Protein 6UXC (pdb70)

InterPro domains:
  IPR055922 Protein of unknown function DUF7499 [NF041726] (1-211)
  IPR055922 Protein of unknown function DUF7499 [PF24330] (32-213)

Structure (mmCIF, N/CA/C/O backbone):
data_6UXC
#
_entry.id   6UXC
#
_cell.length_a   80.187
_cell.length_b   80.187
_cell.length_c   114.841
_cell.angle_alpha   90.000
_cell.angle_beta   90.000
_cell.angle_gamma   120.000
#
_symmetry.space_group_name_H-M   'P 31 2 1'
#
loop_
_entity.id
_entity.type
_entity.pdbx_description
1 polymer CT253
2 non-polymer 'SODIUM ION'
3 water water
#
loop_
_atom_site.group_PDB
_atom_site.id
_atom_site.type_symbol
_atom_site.label_atom_id
_atom_site.label_alt_id
_atom_site.label_comp_id
_atom_site.label_asym_id
_atom_site.label_entity_id
_atom_site.label_seq_id
_atom_site.pdbx_PDB_ins_code
_atom_site.Cartn_x
_atom_site.Cartn_y
_atom_site.Cartn_z
_atom_site.occupancy
_atom_site.B_iso_or_equiv
_atom_site.auth_seq_id
_atom_site.auth_comp_id
_atom_site.auth_asym_id
_atom_site.auth_atom_id
_atom_site.pdbx_PDB_model_num
ATOM 1 N N . LYS A 1 18 ? -20.360 3.788 5.322 1.00 49.43 43 LYS A N 1
ATOM 2 C CA . LYS A 1 18 ? -19.780 4.808 4.459 1.00 46.60 43 LYS A CA 1
ATOM 3 C C . LYS A 1 18 ? -19.628 6.142 5.194 1.00 43.01 43 LYS A C 1
ATOM 4 O O . LYS A 1 18 ? -20.547 6.598 5.893 1.00 40.06 43 LYS A O 1
ATOM 8 N N . GLY A 1 19 ? -18.476 6.784 5.016 1.00 37.45 44 GLY A N 1
ATOM 9 C CA . GLY A 1 19 ? -18.324 8.135 5.513 1.00 29.70 44 GLY A CA 1
ATOM 10 C C . GLY A 1 19 ? -19.163 9.094 4.686 1.00 26.88 44 GLY A C 1
ATOM 11 O O . GLY A 1 19 ? -19.168 9.041 3.452 1.00 30.24 44 GLY A O 1
ATOM 12 N N . VAL A 1 20 ? -19.868 9.998 5.378 1.00 27.53 45 VAL A N 1
ATOM 13 C CA . VAL A 1 20 ? -20.744 10.974 4.733 1.00 24.12 45 VAL A CA 1
ATOM 14 C C . VAL A 1 20 ? -19.949 12.263 4.499 1.00 22.93 45 VAL A C 1
ATOM 15 O O . VAL A 1 20 ? -19.406 12.839 5.451 1.00 25.71 45 VAL A O 1
ATOM 19 N N . VAL A 1 21 ? -19.837 12.684 3.228 1.00 24.14 46 VAL A N 1
ATOM 20 C CA A VAL A 1 21 ? -18.926 13.768 2.884 0.50 19.49 46 VAL A CA 1
ATOM 21 C CA B VAL A 1 21 ? -18.902 13.718 2.794 0.50 22.18 46 VAL A CA 1
ATOM 22 C C . VAL A 1 21 ? -19.658 14.845 2.117 1.00 22.69 46 VAL A C 1
ATOM 23 O O . VAL A 1 21 ? -20.615 14.596 1.377 1.00 24.78 46 VAL A O 1
ATOM 30 N N . ALA A 1 22 ? -19.201 16.079 2.333 1.00 21.54 47 ALA A N 1
ATOM 31 C CA . ALA A 1 22 ? -19.612 17.244 1.563 1.00 22.30 47 ALA A CA 1
ATOM 32 C C . ALA A 1 22 ? -18.385 17.711 0.792 1.00 22.97 47 ALA A C 1
ATOM 33 O O . ALA A 1 22 ? -17.303 17.801 1.384 1.00 25.20 47 ALA A O 1
ATOM 35 N N . MET A 1 23 ? -18.531 17.986 -0.503 1.00 23.76 48 MET A N 1
ATOM 36 C CA . MET A 1 23 ? -17.428 18.559 -1.277 1.00 22.19 48 MET A CA 1
ATOM 37 C C . MET A 1 23 ? -17.682 20.045 -1.488 1.00 20.78 48 MET A C 1
ATOM 38 O O . MET A 1 23 ? -18.733 20.434 -2.020 1.00 24.11 48 MET A O 1
ATOM 43 N N . LEU A 1 24 ? -16.720 20.867 -1.083 1.00 22.32 49 LEU A N 1
ATOM 44 C CA . LEU A 1 24 ? -16.790 22.279 -1.422 1.00 21.81 49 LEU A CA 1
ATOM 45 C C . LEU A 1 24 ? -16.435 22.490 -2.888 1.00 24.91 49 LEU A C 1
ATOM 46 O O . LEU A 1 24 ? -15.622 21.760 -3.455 1.00 24.45 49 LEU A O 1
ATOM 51 N N . PRO A 1 25 ? -16.987 23.518 -3.513 1.00 24.85 50 PRO A N 1
ATOM 52 C CA . PRO A 1 25 ? -16.464 23.922 -4.819 1.00 23.68 50 PRO A CA 1
ATOM 53 C C . PRO A 1 25 ? -14.955 24.078 -4.749 1.00 25.99 50 PRO A C 1
ATOM 54 O O . PRO A 1 25 ? -14.403 24.628 -3.793 1.00 26.98 50 PRO A O 1
ATOM 58 N N . VAL A 1 26 ? -14.288 23.622 -5.807 1.00 23.43 51 VAL A N 1
ATOM 59 C CA . VAL A 1 26 ? -12.844 23.736 -5.849 1.00 24.94 51 VAL A CA 1
ATOM 60 C C . VAL A 1 26 ? -12.426 25.208 -5.856 1.00 27.33 51 VAL A C 1
ATOM 61 O O . VAL A 1 26 ? -12.966 26.056 -6.585 1.00 28.59 51 VAL A O 1
ATOM 65 N N . PHE A 1 27 ? -11.434 25.506 -5.034 1.00 25.33 52 PHE A N 1
ATOM 66 C CA . PHE A 1 27 ? -10.912 26.848 -4.833 1.00 25.15 52 PHE A CA 1
ATOM 67 C C . PHE A 1 27 ? -9.725 27.068 -5.767 1.00 28.32 52 PHE A C 1
ATOM 68 O O . PHE A 1 27 ? -8.866 26.190 -5.893 1.00 27.36 52 PHE A O 1
ATOM 76 N N . TYR A 1 28 ? -9.682 28.222 -6.430 1.00 25.33 53 TYR A N 1
ATOM 77 C CA . TYR A 1 28 ? -8.587 28.511 -7.361 1.00 26.83 53 TYR A CA 1
ATOM 78 C C . TYR A 1 28 ? -8.369 30.019 -7.416 1.00 27.73 53 TYR A C 1
ATOM 79 O O . TYR A 1 28 ? -9.214 30.750 -7.947 1.00 33.48 53 TYR A O 1
ATOM 88 N N . ARG A 1 29 ? -7.253 30.484 -6.858 1.00 28.59 54 ARG A N 1
ATOM 89 C CA . ARG A 1 29 ? -6.893 31.894 -6.875 1.00 30.09 54 ARG A CA 1
ATOM 90 C C . ARG A 1 29 ? -6.003 32.172 -8.078 1.00 42.93 54 ARG A C 1
ATOM 91 O O . ARG A 1 29 ? -4.947 31.550 -8.234 1.00 39.73 54 ARG A O 1
ATOM 99 N N . THR A 1 30 ? -6.428 33.102 -8.917 1.00 46.43 55 THR A N 1
ATOM 100 C CA . THR A 1 30 ? -5.640 33.501 -10.079 1.00 71.17 55 THR A CA 1
ATOM 101 C C . THR A 1 30 ? -5.273 34.969 -9.966 1.00 84.02 55 THR A C 1
ATOM 102 O O . THR A 1 30 ? -6.082 35.770 -9.505 1.00 81.64 55 THR A O 1
ATOM 106 N N . GLU A 1 35 ? -7.412 33.997 -20.106 1.00 54.85 60 GLU A N 1
ATOM 107 C CA . GLU A 1 35 ? -7.596 32.545 -20.114 1.00 63.50 60 GLU A CA 1
ATOM 108 C C . GLU A 1 35 ? -7.809 32.045 -21.537 1.00 81.18 60 GLU A C 1
ATOM 109 O O . GLU A 1 35 ? -8.753 32.443 -22.223 1.00 80.16 60 GLU A O 1
ATOM 111 N N . LEU A 1 36 ? -6.909 31.170 -21.971 1.00 64.90 61 LEU A N 1
ATOM 112 C CA . LEU A 1 36 ? -6.964 30.560 -23.292 1.00 56.60 61 LEU A CA 1
ATOM 113 C C . LEU A 1 36 ? -7.694 29.224 -23.282 1.00 64.82 61 LEU A C 1
ATOM 114 O O . LEU A 1 36 ? -7.618 28.472 -24.266 1.00 48.53 61 LEU A O 1
ATOM 119 N N . LEU A 1 37 ? -8.385 28.908 -22.194 1.00 65.82 62 LEU A N 1
ATOM 120 C CA . LEU A 1 37 ? -9.143 27.671 -22.193 1.00 49.86 62 LEU A CA 1
ATOM 121 C C . LEU A 1 37 ? -10.614 27.947 -22.414 1.00 51.31 62 LEU A C 1
ATOM 122 O O . LEU A 1 37 ? -11.170 28.880 -21.833 1.00 65.58 62 LEU A O 1
ATOM 127 N N . PRO A 1 38 ? -11.280 27.128 -23.243 1.00 47.63 63 PRO A N 1
ATOM 128 C CA . PRO A 1 38 ? -12.717 27.296 -23.449 1.00 47.33 63 PRO A CA 1
ATOM 129 C C . PRO A 1 38 ? -13.582 26.751 -22.325 1.00 49.04 63 PRO A C 1
ATOM 130 O O . PRO A 1 38 ? -14.799 26.649 -22.497 1.00 55.37 63 PRO A O 1
ATOM 134 N N . TRP A 1 39 ? -13.000 26.395 -21.181 1.00 40.42 64 TRP A N 1
ATOM 135 C CA . TRP A 1 39 ? -13.792 26.012 -20.031 1.00 36.68 64 TRP A CA 1
ATOM 136 C C . TRP A 1 39 ? -13.091 26.517 -18.784 1.00 31.39 64 TRP A C 1
ATOM 137 O O . TRP A 1 39 ? -11.927 26.912 -18.813 1.00 32.78 64 TRP A O 1
ATOM 148 N N . ASN A 1 40 ? -13.815 26.476 -17.675 1.00 33.22 65 ASN A N 1
ATOM 149 C CA . ASN A 1 40 ? -13.320 26.932 -16.387 1.00 35.92 65 ASN A CA 1
ATOM 150 C C . ASN A 1 40 ? -12.674 25.768 -15.637 1.00 27.60 65 ASN A C 1
ATOM 151 O O . ASN A 1 40 ? -13.330 24.763 -15.366 1.00 30.88 65 ASN A O 1
ATOM 156 N N . LEU A 1 41 ? -11.385 25.905 -15.317 1.00 32.87 66 LEU A N 1
ATOM 157 C CA . LEU A 1 41 ? -10.669 24.808 -14.666 1.00 29.87 66 LEU A CA 1
ATOM 158 C C . LEU A 1 41 ? -11.309 24.437 -13.333 1.00 29.36 66 LEU A C 1
ATOM 159 O O . LEU A 1 41 ? -11.492 23.247 -13.031 1.00 28.78 66 LEU A O 1
ATOM 164 N N . GLN A 1 42 ? -11.659 25.435 -12.514 1.00 29.49 67 GLN A N 1
ATOM 165 C CA . GLN A 1 42 ? -12.352 25.153 -11.254 1.00 29.15 67 GLN A CA 1
ATOM 166 C C . GLN A 1 42 ? -13.611 24.332 -11.477 1.00 29.41 67 GLN A C 1
ATOM 167 O O . GLN A 1 42 ? -13.906 23.401 -10.708 1.00 31.88 67 GLN A O 1
ATOM 170 N N . ALA A 1 43 ? -14.360 24.643 -12.534 1.00 27.82 68 ALA A N 1
ATOM 171 C CA . ALA A 1 43 ? -15.594 23.912 -12.761 1.00 28.42 68 ALA A CA 1
ATOM 172 C C . ALA A 1 43 ? -15.316 22.471 -13.163 1.00 26.13 68 ALA A C 1
ATOM 173 O O . ALA A 1 43 ? -16.003 21.548 -12.707 1.00 27.73 68 ALA A O 1
ATOM 175 N N . GLU A 1 44 ? -14.314 22.252 -14.027 1.00 26.34 69 GLU A N 1
ATOM 176 C CA . GLU A 1 44 ? -13.920 20.894 -14.369 1.00 24.10 69 GLU A CA 1
ATOM 177 C C . GLU A 1 44 ? -13.523 20.129 -13.117 1.00 24.50 69 GLU A C 1
ATOM 178 O O . GLU A 1 44 ? -13.955 18.986 -12.902 1.00 28.05 69 GLU A O 1
ATOM 184 N N . PHE A 1 45 ? -12.624 20.710 -12.329 1.00 25.89 70 PHE A N 1
ATOM 185 C CA . PHE A 1 45 ? -12.138 19.972 -11.166 1.00 24.92 70 PHE A CA 1
ATOM 186 C C . PHE A 1 45 ? -13.280 19.669 -10.201 1.00 25.08 70 PHE A C 1
ATOM 187 O O . PHE A 1 45 ? -13.337 18.580 -9.627 1.00 26.42 70 PHE A O 1
ATOM 195 N N . SER A 1 46 ? -14.173 20.630 -9.969 1.00 25.65 71 SER A N 1
ATOM 196 C CA . SER A 1 46 ? -15.289 20.365 -9.062 1.00 24.13 71 SER A CA 1
ATOM 197 C C . SER A 1 46 ? -16.137 19.204 -9.549 1.00 26.42 71 SER A C 1
ATOM 198 O O . SER A 1 46 ? -16.514 18.316 -8.769 1.00 25.53 71 SER A O 1
ATOM 201 N N . GLU A 1 47 ? -16.482 19.214 -10.830 1.00 26.10 72 GLU A N 1
ATOM 202 C CA . GLU A 1 47 ? -17.351 18.174 -11.351 1.00 29.70 72 GLU A CA 1
ATOM 203 C C . GLU A 1 47 ? -16.655 16.820 -11.339 1.00 26.69 72 GLU A C 1
ATOM 204 O O . GLU A 1 47 ? -17.253 15.804 -10.963 1.00 25.71 72 GLU A O 1
ATOM 210 N N . GLU A 1 48 ? -15.390 16.780 -11.771 1.00 29.23 73 GLU A N 1
ATOM 211 C CA . GLU A 1 48 ? -14.712 15.501 -11.904 1.00 30.35 73 GLU A CA 1
ATOM 212 C C . GLU A 1 48 ? -14.429 14.877 -10.541 1.00 24.07 73 GLU A C 1
ATOM 213 O O . GLU A 1 48 ? -14.532 13.654 -10.384 1.00 26.78 73 GLU A O 1
ATOM 219 N N . ILE A 1 49 ? -14.086 15.692 -9.548 1.00 24.87 74 ILE A N 1
ATOM 220 C CA . ILE A 1 49 ? -13.909 15.145 -8.208 1.00 26.27 74 ILE A CA 1
ATOM 221 C C . ILE A 1 49 ? -15.255 14.749 -7.633 1.00 26.07 74 ILE A C 1
ATOM 222 O O . ILE A 1 49 ? -15.395 13.679 -7.031 1.00 25.97 74 ILE A O 1
ATOM 227 N N . SER A 1 50 ? -16.269 15.581 -7.837 1.00 26.30 75 SER A N 1
ATOM 228 C CA . SER A 1 50 ? -17.595 15.238 -7.327 1.00 24.07 75 SER A CA 1
ATOM 229 C C . SER A 1 50 ? -18.095 13.939 -7.934 1.00 25.78 75 SER A C 1
ATOM 230 O O . SER A 1 50 ? -18.622 13.078 -7.223 1.00 26.85 75 SER A O 1
ATOM 233 N N . ARG A 1 51 ? -17.934 13.759 -9.249 1.00 26.96 76 ARG A N 1
ATOM 234 C CA . ARG A 1 51 ? -18.388 12.519 -9.862 1.00 24.86 76 ARG A CA 1
ATOM 235 C C . ARG A 1 51 ? -17.699 11.306 -9.234 1.00 29.08 76 ARG A C 1
ATOM 236 O O . ARG A 1 51 ? -18.305 10.243 -9.062 1.00 30.05 76 ARG A O 1
ATOM 244 N N . ARG A 1 52 ? -16.419 11.438 -8.911 1.00 26.34 77 ARG A N 1
ATOM 245 C CA . ARG A 1 52 ? -15.681 10.312 -8.347 1.00 28.53 77 ARG A CA 1
ATOM 246 C C . ARG A 1 52 ? -16.017 10.055 -6.885 1.00 27.49 77 ARG A C 1
ATOM 247 O O . ARG A 1 52 ? -15.954 8.898 -6.438 1.00 30.50 77 ARG A O 1
ATOM 255 N N . LEU A 1 53 ? -16.319 11.101 -6.118 1.00 28.38 78 LEU A N 1
ATOM 256 C CA . LEU A 1 53 ? -16.766 10.870 -4.749 1.00 24.74 78 LEU A CA 1
ATOM 257 C C . LEU A 1 53 ? -18.139 10.232 -4.767 1.00 25.57 78 LEU A C 1
ATOM 258 O O . LEU A 1 53 ? -18.438 9.354 -3.944 1.00 27.13 78 LEU A O 1
ATOM 263 N N . HIS A 1 54 ? -18.977 10.642 -5.729 1.00 26.21 79 HIS A N 1
ATOM 264 C CA . HIS A 1 54 ? -20.289 10.016 -5.924 1.00 26.56 79 HIS A CA 1
ATOM 265 C C . HIS A 1 54 ? -20.136 8.540 -6.292 1.00 28.42 79 HIS A C 1
ATOM 266 O O . HIS A 1 54 ? -20.743 7.661 -5.667 1.00 30.16 79 HIS A O 1
ATOM 273 N N . SER A 1 55 ? -19.275 8.244 -7.270 1.00 30.44 80 SER A N 1
ATOM 274 C CA . SER A 1 55 ? -19.092 6.854 -7.687 1.00 32.45 80 SER A CA 1
ATOM 275 C C . SER A 1 55 ? -18.467 6.002 -6.593 1.00 33.24 80 SER A C 1
ATOM 276 O O . SER A 1 55 ? -18.690 4.785 -6.550 1.00 35.76 80 SER A O 1
ATOM 279 N N . SER A 1 56 ? -17.651 6.599 -5.729 1.00 31.87 81 SER A N 1
ATOM 280 C CA . SER A 1 56 ? -17.052 5.822 -4.654 1.00 30.12 81 SER A CA 1
ATOM 281 C C . SER A 1 56 ? -18.122 5.126 -3.826 1.00 30.23 81 SER A C 1
ATOM 282 O O . SER A 1 56 ? -19.067 5.756 -3.343 1.00 32.66 81 SER A O 1
ATOM 285 N N . ASP A 1 57 ? -17.972 3.819 -3.630 1.00 30.97 82 ASP A N 1
ATOM 286 C CA . ASP A 1 57 ? -18.869 3.142 -2.712 1.00 32.91 82 ASP A CA 1
ATOM 287 C C . ASP A 1 57 ? -18.392 3.224 -1.265 1.00 37.52 82 ASP A C 1
ATOM 288 O O . ASP A 1 57 ? -19.034 2.650 -0.380 1.00 41.83 82 ASP A O 1
ATOM 293 N N . LYS A 1 58 ? -17.288 3.932 -1.010 1.00 35.94 83 LYS A N 1
ATOM 294 C CA . LYS A 1 58 ? -16.802 4.154 0.340 1.00 35.04 83 LYS A CA 1
ATOM 295 C C . LYS A 1 58 ? -17.333 5.441 0.945 1.00 31.61 83 LYS A C 1
ATOM 296 O O . LYS A 1 58 ? -17.265 5.610 2.167 1.00 34.11 83 LYS A O 1
ATOM 300 N N . LEU A 1 59 ? -17.828 6.346 0.119 1.00 27.79 84 LEU A N 1
ATOM 301 C CA . LEU A 1 59 ? -18.167 7.697 0.551 1.00 29.73 84 LEU A CA 1
ATOM 302 C C . LEU A 1 59 ? -19.565 8.040 0.074 1.00 29.53 84 LEU A C 1
ATOM 303 O O . LEU A 1 59 ? -19.913 7.767 -1.078 1.00 32.01 84 LEU A O 1
ATOM 308 N N . LEU A 1 60 ? -20.366 8.633 0.961 1.00 27.29 85 LEU A N 1
ATOM 309 C CA . LEU A 1 60 ? -21.724 9.054 0.634 1.00 25.04 85 LEU A CA 1
ATOM 310 C C . LEU A 1 60 ? -21.705 10.566 0.460 1.00 26.42 85 LEU A C 1
ATOM 311 O O . LEU A 1 60 ? -21.518 11.298 1.433 1.00 29.06 85 LEU A O 1
ATOM 316 N N . LEU A 1 61 ? -21.925 11.028 -0.754 1.00 25.01 86 LEU A N 1
ATOM 317 C CA . LEU A 1 61 ? -21.708 12.431 -1.093 1.00 25.04 86 LEU A CA 1
ATOM 318 C C . LEU A 1 61 ? -23.040 13.150 -0.987 1.00 23.87 86 LEU A C 1
ATOM 319 O O . LEU A 1 61 ? -23.992 12.842 -1.732 1.00 24.40 86 LEU A O 1
ATOM 324 N N . ILE A 1 62 ? -23.117 14.098 -0.050 1.00 24.33 87 ILE A N 1
ATOM 325 C CA . ILE A 1 62 ? -24.345 14.837 0.164 1.00 23.09 87 ILE A CA 1
ATOM 326 C C . ILE A 1 62 ? -24.394 16.043 -0.753 1.00 22.61 87 ILE A C 1
ATOM 327 O O . ILE A 1 62 ? -23.379 16.511 -1.293 1.00 27.54 87 ILE A O 1
ATOM 332 N N . LYS A 1 63 ? -25.619 16.558 -0.931 1.00 21.50 88 LYS A N 1
ATOM 333 C CA . LYS A 1 63 ? -25.870 17.857 -1.513 1.00 23.45 88 LYS A CA 1
ATOM 334 C C . LYS A 1 63 ? -26.017 18.914 -0.413 1.00 25.51 88 LYS A C 1
ATOM 335 O O . LYS A 1 63 ? -26.799 18.750 0.524 1.00 26.07 88 LYS A O 1
ATOM 341 N N . HIS A 1 64 ? -25.233 19.988 -0.514 1.00 24.81 89 HIS A N 1
ATOM 342 C CA . HIS A 1 64 ? -25.352 21.098 0.427 1.00 24.12 89 HIS A CA 1
ATOM 343 C C . HIS A 1 64 ? -25.500 22.402 -0.352 1.00 25.20 89 HIS A C 1
ATOM 344 O O . HIS A 1 64 ? -25.369 22.446 -1.585 1.00 25.75 89 HIS A O 1
ATOM 351 N N . HIS A 1 65 ? -25.779 23.488 0.394 1.00 24.73 90 HIS A N 1
ATOM 352 C CA . HIS A 1 65 ? -25.971 24.827 -0.141 1.00 23.34 90 HIS A CA 1
ATOM 353 C C . HIS A 1 65 ? -25.117 25.839 0.616 1.00 26.76 90 HIS A C 1
ATOM 354 O O . HIS A 1 65 ? -25.525 26.993 0.838 1.00 25.93 90 HIS A O 1
ATOM 361 N N . ALA A 1 66 ? -23.904 25.444 0.997 1.00 25.24 91 ALA A N 1
ATOM 362 C CA . ALA A 1 66 ? -23.048 26.347 1.776 1.00 26.10 91 ALA A CA 1
ATOM 363 C C . ALA A 1 66 ? -22.772 27.666 1.050 1.00 28.01 91 ALA A C 1
ATOM 364 O O . ALA A 1 66 ? -22.519 27.702 -0.160 1.00 26.72 91 ALA A O 1
ATOM 366 N N . SER A 1 67 ? -22.828 28.755 1.806 1.00 24.24 92 SER A N 1
ATOM 367 C CA . SER A 1 67 ? -22.536 30.080 1.260 1.00 27.21 92 SER A CA 1
ATOM 368 C C . SER A 1 67 ? -21.057 30.205 0.884 1.00 34.77 92 SER A C 1
ATOM 369 O O . SER A 1 67 ? -20.206 29.407 1.294 1.00 27.58 92 SER A O 1
ATOM 372 N N . ALA A 1 68 ? -20.755 31.262 0.108 1.00 30.63 93 ALA A N 1
ATOM 373 C CA . ALA A 1 68 ? -19.380 31.518 -0.305 1.00 30.38 93 ALA A CA 1
ATOM 374 C C . ALA A 1 68 ? -18.451 31.628 0.889 1.00 27.75 93 ALA A C 1
ATOM 375 O O . ALA A 1 68 ? -17.361 31.040 0.888 1.00 29.71 93 ALA A O 1
ATOM 377 N N . GLY A 1 69 ? -18.891 32.326 1.933 1.00 28.67 94 GLY A N 1
ATOM 378 C CA . GLY A 1 69 ? -18.015 32.574 3.060 1.00 31.82 94 GLY A CA 1
ATOM 379 C C . GLY A 1 69 ? -17.869 31.351 3.926 1.00 30.22 94 GLY A C 1
ATOM 380 O O . GLY A 1 69 ? -16.816 31.136 4.533 1.00 30.88 94 GLY A O 1
ATOM 381 N N . VAL A 1 70 ? -18.896 30.511 3.959 1.00 24.73 95 VAL A N 1
ATOM 382 C CA . VAL A 1 70 ? -18.802 29.289 4.734 1.00 25.40 95 VAL A CA 1
ATOM 383 C C . VAL A 1 70 ? -17.860 28.303 4.053 1.00 27.97 95 VAL A C 1
ATOM 384 O O . VAL A 1 70 ? -17.093 27.612 4.716 1.00 29.35 95 VAL A O 1
ATOM 388 N N . ALA A 1 71 ? -17.931 28.190 2.731 1.00 24.68 96 ALA A N 1
ATOM 389 C CA . ALA A 1 71 ? -16.972 27.328 2.050 1.00 23.52 96 ALA A CA 1
ATOM 390 C C . ALA A 1 71 ? -15.563 27.901 2.149 1.00 24.28 96 ALA A C 1
ATOM 391 O O . ALA A 1 71 ? -14.582 27.169 2.361 1.00 23.46 96 ALA A O 1
ATOM 393 N N . ALA A 1 72 ? -15.443 29.220 1.997 1.00 26.44 97 ALA A N 1
ATOM 394 C CA . ALA A 1 72 ? -14.117 29.813 1.889 1.00 27.55 97 ALA A CA 1
ATOM 395 C C . ALA A 1 72 ? -13.294 29.577 3.138 1.00 25.86 97 ALA A C 1
ATOM 396 O O . ALA A 1 72 ? -12.057 29.457 3.064 1.00 24.53 97 ALA A O 1
ATOM 398 N N . GLN A 1 73 ? -13.937 29.537 4.304 1.00 24.29 98 GLN A N 1
ATOM 399 C CA . GLN A 1 73 ? -13.166 29.451 5.533 1.00 25.26 98 GLN A CA 1
ATOM 400 C C . GLN A 1 73 ? -12.303 28.194 5.574 1.00 25.11 98 GLN A C 1
ATOM 401 O O . GLN A 1 73 ? -11.261 28.185 6.234 1.00 24.81 98 GLN A O 1
ATOM 407 N N . PHE A 1 74 ? -12.711 27.127 4.873 1.00 24.45 99 PHE A N 1
ATOM 408 C CA . PHE A 1 74 ? -11.939 25.885 4.889 1.00 25.55 99 PHE A CA 1
ATOM 409 C C . PHE A 1 74 ? -10.663 25.969 4.068 1.00 27.24 99 PHE A C 1
ATOM 410 O O . PHE A 1 74 ? -9.822 25.065 4.169 1.00 25.98 99 PHE A O 1
ATOM 418 N N . PHE A 1 75 ? -10.485 27.036 3.291 1.00 24.80 100 PHE A N 1
ATOM 419 C CA . PHE A 1 75 ? -9.289 27.247 2.489 1.00 24.20 100 PHE A CA 1
ATOM 420 C C . PHE A 1 75 ? -8.354 28.295 3.066 1.00 27.32 100 PHE A C 1
ATOM 421 O O . PHE A 1 75 ? -7.357 28.627 2.420 1.00 28.72 100 PHE A O 1
ATOM 429 N N . SER A 1 76 ? -8.678 28.860 4.221 1.00 25.22 101 SER A N 1
ATOM 430 C CA . SER A 1 76 ? -7.763 29.787 4.878 1.00 27.28 101 SER A CA 1
ATOM 431 C C . SER A 1 76 ? -6.475 29.057 5.228 1.00 28.08 101 SER A C 1
ATOM 432 O O . SER A 1 76 ? -6.531 27.942 5.757 1.00 27.45 101 SER A O 1
ATOM 435 N N . PRO A 1 77 ? -5.296 29.625 4.975 1.00 27.17 102 PRO A N 1
ATOM 436 C CA . PRO A 1 77 ? -4.057 28.925 5.337 1.00 29.16 102 PRO A CA 1
ATOM 437 C C . PRO A 1 77 ? -4.031 28.484 6.799 1.00 32.44 102 PRO A C 1
ATOM 438 O O . PRO A 1 77 ? -3.650 27.343 7.102 1.00 31.57 102 PRO A O 1
ATOM 442 N N . THR A 1 78 ? -4.497 29.328 7.712 1.00 31.60 103 THR A N 1
ATOM 443 C CA . THR A 1 78 ? -4.725 28.913 9.100 1.00 29.73 103 THR A CA 1
ATOM 444 C C . THR A 1 78 ? -6.221 29.026 9.394 1.00 28.05 103 THR A C 1
ATOM 445 O O . THR A 1 78 ? -6.711 30.118 9.701 1.00 29.25 103 THR A O 1
ATOM 449 N N . PRO A 1 79 ? -6.971 27.922 9.341 1.00 27.94 104 PRO A N 1
ATOM 450 C CA . PRO A 1 79 ? -8.424 28.036 9.509 1.00 29.63 104 PRO A CA 1
ATOM 451 C C . PRO A 1 79 ? -8.801 28.342 10.941 1.00 32.48 104 PRO A C 1
ATOM 452 O O . PRO A 1 79 ? -8.134 27.945 11.895 1.00 31.35 104 PRO A O 1
ATOM 456 N N . ASN A 1 80 ? -9.915 29.042 11.087 1.00 26.88 105 ASN A N 1
ATOM 457 C CA . ASN A 1 80 ? -10.506 29.304 12.390 1.00 28.93 105 ASN A CA 1
ATOM 458 C C . ASN A 1 80 ? -12.006 29.222 12.147 1.00 31.62 105 ASN A C 1
ATOM 459 O O . ASN A 1 80 ? -12.590 30.174 11.620 1.00 31.13 105 ASN A O 1
ATOM 464 N N . ILE A 1 81 ? -12.607 28.074 12.477 1.00 27.19 106 ILE A N 1
ATOM 465 C CA . ILE A 1 81 ? -13.979 27.734 12.081 1.00 26.67 106 ILE A CA 1
ATOM 466 C C . ILE A 1 81 ? -14.719 27.276 13.337 1.00 29.80 106 ILE A C 1
ATOM 467 O O . ILE A 1 81 ? -14.463 26.178 13.835 1.00 33.73 106 ILE A O 1
ATOM 472 N N . SER A 1 82 ? -15.641 28.097 13.827 1.00 32.03 107 SER A N 1
ATOM 473 C CA . SER A 1 82 ? -16.473 27.705 14.964 1.00 30.34 107 SER A CA 1
ATOM 474 C C . SER A 1 82 ? -17.468 26.641 14.525 1.00 31.69 107 SER A C 1
ATOM 475 O O . SER A 1 82 ? -17.787 26.528 13.344 1.00 32.53 107 SER A O 1
ATOM 478 N N . PRO A 1 83 ? -17.982 25.845 15.454 1.00 37.27 108 PRO A N 1
ATOM 479 C CA . PRO A 1 83 ? -18.996 24.866 15.050 1.00 33.39 108 PRO A CA 1
ATOM 480 C C . PRO A 1 83 ? -20.207 25.506 14.390 1.00 28.03 108 PRO A C 1
ATOM 481 O O . PRO A 1 83 ? -20.804 24.931 13.468 1.00 30.32 108 PRO A O 1
ATOM 485 N N . GLU A 1 84 ? -20.611 26.676 14.883 1.00 28.77 109 GLU A N 1
ATOM 486 C CA . GLU A 1 84 ? -21.739 27.375 14.288 1.00 31.91 109 GLU A CA 1
ATOM 487 C C . GLU A 1 84 ? -21.504 27.622 12.812 1.00 33.54 109 GLU A C 1
ATOM 488 O O . GLU A 1 84 ? -22.448 27.598 12.021 1.00 33.50 109 GLU A O 1
ATOM 494 N N . LEU A 1 85 ? -20.254 27.896 12.433 1.00 29.58 110 LEU A N 1
ATOM 495 C CA . LEU A 1 85 ? -19.911 28.243 11.052 1.00 27.84 110 LEU A CA 1
ATOM 496 C C . LEU A 1 85 ? -19.777 27.020 10.133 1.00 29.43 110 LEU A C 1
ATOM 497 O O . LEU A 1 85 ? -19.526 27.206 8.943 1.00 30.22 110 LEU A O 1
ATOM 502 N N . ALA A 1 86 ? -19.981 25.800 10.643 1.00 28.95 111 ALA A N 1
ATOM 503 C CA . ALA A 1 86 ? -19.931 24.599 9.824 1.00 29.75 111 ALA A CA 1
ATOM 504 C C . ALA A 1 86 ? -21.286 23.931 9.632 1.00 26.26 111 ALA A C 1
ATOM 505 O O . ALA A 1 86 ? -21.373 22.971 8.860 1.00 26.30 111 ALA A O 1
ATOM 507 N N . THR A 1 87 ? -22.357 24.431 10.276 1.00 25.15 112 THR A N 1
ATOM 508 C CA . THR A 1 87 ? -23.635 23.711 10.255 1.00 25.52 112 THR A CA 1
ATOM 509 C C . THR A 1 87 ? -24.228 23.595 8.858 1.00 25.72 112 THR A C 1
ATOM 510 O O . THR A 1 87 ? -25.002 22.671 8.593 1.00 28.50 112 THR A O 1
ATOM 514 N N . GLN A 1 88 ? -23.881 24.512 7.954 1.00 26.06 113 GLN A N 1
ATOM 515 C CA . GLN A 1 88 ? -24.400 24.428 6.588 1.00 23.46 113 GLN A CA 1
ATOM 516 C C . GLN A 1 88 ? -23.890 23.214 5.829 1.00 27.19 113 GLN A C 1
ATOM 517 O O . GLN A 1 88 ? -24.459 22.865 4.784 1.00 28.51 113 GLN A O 1
ATOM 523 N N . LEU A 1 89 ? -22.875 22.532 6.348 1.00 24.22 114 LEU A N 1
ATOM 524 C CA . LEU A 1 89 ? -22.368 21.321 5.715 1.00 23.97 114 LEU A CA 1
ATOM 525 C C . LEU A 1 89 ? -22.881 20.053 6.369 1.00 27.39 114 LEU A C 1
ATOM 526 O O . LEU A 1 89 ? -22.660 18.958 5.845 1.00 24.47 114 LEU A O 1
ATOM 531 N N . LEU A 1 90 ? -23.585 20.161 7.483 1.00 23.17 115 LEU A N 1
ATOM 532 C CA . LEU A 1 90 ? -24.278 19.007 7.987 1.00 23.52 115 LEU A CA 1
ATOM 533 C C . LEU A 1 90 ? -25.344 18.634 6.963 1.00 25.08 115 LEU A C 1
ATOM 534 O O . LEU A 1 90 ? -25.874 19.528 6.282 1.00 26.43 115 LEU A O 1
ATOM 539 N N . PRO A 1 91 ? -25.673 17.338 6.825 1.00 25.27 116 PRO A N 1
ATOM 540 C CA . PRO A 1 91 ? -25.299 16.211 7.695 1.00 25.16 116 PRO A CA 1
ATOM 541 C C . PRO A 1 91 ? -24.027 15.472 7.315 1.00 26.73 116 PRO A C 1
ATOM 542 O O . PRO A 1 91 ? -23.838 14.317 7.736 1.00 25.58 116 PRO A O 1
ATOM 546 N N . ALA A 1 92 ? -23.167 16.115 6.539 1.00 24.73 117 ALA A N 1
ATOM 547 C CA . ALA A 1 92 ? -21.872 15.506 6.299 1.00 23.60 117 ALA A CA 1
ATOM 548 C C . ALA A 1 92 ? -21.109 15.344 7.614 1.00 26.80 117 ALA A C 1
ATOM 549 O O . ALA A 1 92 ? -21.253 16.134 8.565 1.00 25.71 117 ALA A O 1
ATOM 551 N N . GLU A 1 93 ? -20.299 14.294 7.654 1.00 26.03 118 GLU A N 1
ATOM 552 C CA . GLU A 1 93 ? -19.328 14.059 8.719 1.00 25.59 118 GLU A CA 1
ATOM 553 C C . GLU A 1 93 ? -17.971 14.661 8.391 1.00 24.44 118 GLU A C 1
ATOM 554 O O . GLU A 1 93 ? -17.215 15.038 9.302 1.00 27.37 118 GLU A O 1
ATOM 560 N N . PHE A 1 94 ? -17.637 14.741 7.097 1.00 24.73 119 PHE A N 1
ATOM 561 C CA . PHE A 1 94 ? -16.353 15.199 6.609 1.00 25.03 119 PHE A CA 1
ATOM 562 C C . PHE A 1 94 ? -16.567 16.162 5.460 1.00 23.17 119 PHE A C 1
ATOM 563 O O . PHE A 1 94 ? -17.511 16.018 4.688 1.00 26.31 119 PHE A O 1
ATOM 571 N N . VAL A 1 95 ? -15.697 17.157 5.401 1.00 23.14 120 VAL A N 1
ATOM 572 C CA . VAL A 1 95 ? -15.718 18.182 4.374 1.00 23.06 120 VAL A CA 1
ATOM 573 C C . VAL A 1 95 ? -14.445 18.044 3.564 1.00 24.83 120 VAL A C 1
ATOM 574 O O . VAL A 1 95 ? -13.333 18.062 4.124 1.00 24.89 120 VAL A O 1
ATOM 578 N N . VAL A 1 96 ? -14.616 17.927 2.251 1.00 22.08 121 VAL A N 1
ATOM 579 C CA . VAL A 1 96 ? -13.511 17.845 1.308 1.00 23.79 121 VAL A CA 1
ATOM 580 C C . VAL A 1 96 ? -13.285 19.219 0.689 1.00 23.66 121 VAL A C 1
ATOM 581 O O . VAL A 1 96 ? -14.194 19.784 0.064 1.00 25.21 121 VAL A O 1
ATOM 585 N N . ALA A 1 97 ? -12.080 19.761 0.884 1.00 22.03 122 ALA A N 1
ATOM 586 C CA . ALA A 1 97 ? -11.719 21.108 0.453 1.00 21.57 122 ALA A CA 1
ATOM 587 C C . ALA A 1 97 ? -10.462 21.005 -0.403 1.00 27.85 122 ALA A C 1
ATOM 588 O O . ALA A 1 97 ? -9.352 20.891 0.120 1.00 27.78 122 ALA A O 1
ATOM 590 N N . ALA A 1 98 ? -10.640 21.053 -1.721 1.00 23.70 123 ALA A N 1
ATOM 591 C CA . ALA A 1 98 ? -9.527 20.940 -2.660 1.00 26.09 123 ALA A CA 1
ATOM 592 C C . ALA A 1 98 ? -9.283 22.289 -3.320 1.00 24.81 123 ALA A C 1
ATOM 593 O O . ALA A 1 98 ? -10.223 22.916 -3.833 1.00 25.29 123 ALA A O 1
ATOM 595 N N . GLU A 1 99 ? -8.027 22.731 -3.309 1.00 23.28 124 GLU A N 1
ATOM 596 C CA . GLU A 1 99 ? -7.605 23.983 -3.917 1.00 23.50 124 GLU A CA 1
ATOM 597 C C . GLU A 1 99 ? -6.599 23.715 -5.027 1.00 28.37 124 GLU A C 1
ATOM 598 O O . GLU A 1 99 ? -5.584 23.053 -4.796 1.00 28.20 124 GLU A O 1
ATOM 604 N N . ILE A 1 100 ? -6.881 24.227 -6.220 1.00 24.55 125 ILE A N 1
ATOM 605 C CA . ILE A 1 100 ? -5.886 24.226 -7.286 1.00 26.57 125 ILE A CA 1
ATOM 606 C C . ILE A 1 100 ? -4.848 25.280 -6.953 1.00 25.69 125 ILE A C 1
ATOM 607 O O . ILE A 1 100 ? -5.164 26.475 -6.903 1.00 26.70 125 ILE A O 1
ATOM 612 N N . LEU A 1 101 ? -3.608 24.853 -6.751 1.00 28.10 126 LEU A N 1
ATOM 613 C CA . LEU A 1 101 ? -2.576 25.845 -6.477 1.00 29.81 126 LEU A CA 1
ATOM 614 C C . LEU A 1 101 ? -2.036 26.451 -7.773 1.00 29.54 126 LEU A C 1
ATOM 615 O O . LEU A 1 101 ? -1.747 27.662 -7.837 1.00 33.36 126 LEU A O 1
ATOM 620 N N . GLU A 1 102 ? -1.874 25.627 -8.805 1.00 31.13 127 GLU A N 1
ATOM 621 C CA . GLU A 1 102 ? -1.416 26.107 -10.095 1.00 30.19 127 GLU A CA 1
ATOM 622 C C . GLU A 1 102 ? -1.645 25.032 -11.141 1.00 34.12 127 GLU A C 1
ATOM 623 O O . GLU A 1 102 ? -1.717 23.842 -10.833 1.00 33.12 127 GLU A O 1
ATOM 629 N N . GLN A 1 103 ? -1.802 25.479 -12.372 1.00 30.90 128 GLN A N 1
ATOM 630 C CA . GLN A 1 103 ? -1.611 24.631 -13.537 1.00 32.38 128 GLN A CA 1
ATOM 631 C C . GLN A 1 103 ? -0.704 25.397 -14.479 1.00 35.98 128 GLN A C 1
ATOM 632 O O . GLN A 1 103 ? -0.994 26.550 -14.814 1.00 36.89 128 GLN A O 1
ATOM 638 N N . LYS A 1 104 ? 0.393 24.767 -14.895 1.00 32.90 129 LYS A N 1
ATOM 639 C CA . LYS A 1 104 ? 1.421 25.460 -15.644 1.00 41.42 129 LYS A CA 1
ATOM 640 C C . LYS A 1 104 ? 2.005 24.543 -16.701 1.00 36.59 129 LYS A C 1
ATOM 641 O O . LYS A 1 104 ? 1.946 23.321 -16.599 1.00 35.45 129 LYS A O 1
ATOM 645 N N . THR A 1 105 ? 2.626 25.161 -17.701 1.00 40.10 130 THR A N 1
ATOM 646 C CA . THR A 1 105 ? 3.498 24.470 -18.631 1.00 36.45 130 THR A CA 1
ATOM 647 C C . THR A 1 105 ? 4.945 24.906 -18.407 1.00 48.58 130 THR A C 1
ATOM 648 O O . THR A 1 105 ? 5.244 25.787 -17.596 1.00 46.94 130 THR A O 1
ATOM 652 N N . THR A 1 106 ? 5.842 24.305 -19.178 1.00 67.27 131 THR A N 1
ATOM 653 C CA . THR A 1 106 ? 7.270 24.571 -19.065 1.00 77.03 131 THR A CA 1
ATOM 654 C C . THR A 1 106 ? 7.929 24.579 -20.437 1.00 80.28 131 THR A C 1
ATOM 655 O O . THR A 1 106 ? 7.284 24.863 -21.445 1.00 82.53 131 THR A O 1
ATOM 659 N N . ASN A 1 111 ? 12.084 18.345 -21.699 1.00 73.21 136 ASN A N 1
ATOM 660 C CA . ASN A 1 111 ? 10.844 17.644 -22.037 1.00 71.98 136 ASN A CA 1
ATOM 661 C C . ASN A 1 111 ? 9.616 18.403 -21.529 1.00 61.51 136 ASN A C 1
ATOM 662 O O . ASN A 1 111 ? 9.012 18.002 -20.544 1.00 60.09 136 ASN A O 1
ATOM 664 N N . PRO A 1 112 ? 9.249 19.486 -22.214 1.00 61.34 137 PRO A N 1
ATOM 665 C CA . PRO A 1 112 ? 8.214 20.386 -21.683 1.00 56.93 137 PRO A CA 1
ATOM 666 C C . PRO A 1 112 ? 6.915 19.662 -21.370 1.00 47.74 137 PRO A C 1
ATOM 667 O O . PRO A 1 112 ? 6.492 18.748 -22.077 1.00 45.10 137 PRO A O 1
ATOM 671 N N . SER A 1 113 ? 6.269 20.094 -20.301 1.00 41.56 138 SER A N 1
ATOM 672 C CA . SER A 1 113 ? 5.138 19.362 -19.773 1.00 38.91 138 SER A CA 1
ATOM 673 C C . SER A 1 113 ? 4.097 20.341 -19.290 1.00 38.57 138 SER A C 1
ATOM 674 O O . SER A 1 113 ? 4.346 21.541 -19.147 1.00 40.99 138 SER A O 1
ATOM 677 N N . ILE A 1 114 ? 2.919 19.804 -19.034 1.00 35.76 139 ILE A N 1
ATOM 678 C CA . ILE A 1 114 ? 1.863 20.529 -18.356 1.00 38.02 139 ILE A CA 1
ATOM 679 C C . ILE A 1 114 ? 1.632 19.837 -17.025 1.00 44.73 139 ILE A C 1
ATOM 680 O O . ILE A 1 114 ? 1.616 18.603 -16.947 1.00 34.01 139 ILE A O 1
ATOM 685 N N . SER A 1 115 ? 1.505 20.627 -15.969 1.00 37.02 140 SER A N 1
ATOM 686 C CA . SER A 1 115 ? 1.392 20.072 -14.632 1.00 35.26 140 SER A CA 1
ATOM 687 C C . SER A 1 115 ? 0.379 20.870 -13.838 1.00 36.33 140 SER A C 1
ATOM 688 O O . SER A 1 115 ? 0.105 22.038 -14.132 1.00 33.02 140 SER A O 1
ATOM 691 N N . ALA A 1 116 ? -0.147 20.231 -12.795 1.00 28.96 141 ALA A N 1
ATOM 692 C CA . ALA A 1 116 ? -1.060 20.874 -11.872 1.00 30.63 141 ALA A CA 1
ATOM 693 C C . ALA A 1 116 ? -0.782 20.378 -10.463 1.00 31.63 141 ALA A C 1
ATOM 694 O O . ALA A 1 116 ? -0.302 19.260 -10.256 1.00 34.86 141 ALA A O 1
ATOM 696 N N . SER A 1 117 ? -1.073 21.234 -9.504 1.00 27.82 142 SER A N 1
ATOM 697 C CA . SER A 1 117 ? -0.795 20.979 -8.100 1.00 33.33 142 SER A CA 1
ATOM 698 C C . SER A 1 117 ? -2.044 21.339 -7.320 1.00 31.12 142 SER A C 1
ATOM 699 O O . SER A 1 117 ? -2.601 22.423 -7.520 1.00 32.41 142 SER A O 1
ATOM 702 N N . VAL A 1 118 ? -2.481 20.447 -6.429 1.00 29.41 143 VAL A N 1
ATOM 703 C CA . VAL A 1 118 ? -3.718 20.645 -5.672 1.00 28.76 143 VAL A CA 1
ATOM 704 C C . VAL A 1 118 ? -3.457 20.405 -4.190 1.00 32.39 143 VAL A C 1
ATOM 705 O O . VAL A 1 118 ? -2.925 19.351 -3.815 1.00 33.45 143 VAL A O 1
ATOM 709 N N . ARG A 1 119 ? -3.859 21.364 -3.343 1.00 27.34 144 ARG A N 1
ATOM 710 C CA . ARG A 1 119 ? -3.861 21.136 -1.902 1.00 28.68 144 ARG A CA 1
ATOM 711 C C . ARG A 1 119 ? -5.206 20.537 -1.497 1.00 26.17 144 ARG A C 1
ATOM 712 O O . ARG A 1 119 ? -6.263 21.161 -1.675 1.00 27.59 144 ARG A O 1
ATOM 720 N N . VAL A 1 120 ? -5.163 19.311 -0.994 1.00 26.33 145 VAL A N 1
ATOM 721 C CA . VAL A 1 120 ? -6.345 18.607 -0.524 1.00 26.53 145 VAL A CA 1
ATOM 722 C C . VAL A 1 120 ? -6.382 18.704 0.990 1.00 25.17 145 VAL A C 1
ATOM 723 O O . VAL A 1 120 ? -5.391 18.396 1.660 1.00 26.82 145 VAL A O 1
ATOM 727 N N . ARG A 1 121 ? -7.527 19.119 1.524 1.00 23.72 146 ARG A N 1
ATOM 728 C CA . ARG A 1 121 ? -7.822 19.095 2.938 1.00 24.79 146 ARG A CA 1
ATOM 729 C C . ARG A 1 121 ? -9.087 18.291 3.187 1.00 24.70 146 ARG A C 1
ATOM 730 O O . ARG A 1 121 ? -10.031 18.342 2.400 1.00 24.58 146 ARG A O 1
ATOM 738 N N . VAL A 1 122 ? -9.113 17.564 4.299 1.00 24.87 147 VAL A N 1
ATOM 739 C CA . VAL A 1 122 ? -10.349 16.967 4.794 1.00 25.34 147 VAL A CA 1
ATOM 740 C C . VAL A 1 122 ? -10.530 17.424 6.228 1.00 26.63 147 VAL A C 1
ATOM 741 O O . VAL A 1 122 ? -9.597 17.342 7.032 1.00 27.83 147 VAL A O 1
ATOM 745 N N . PHE A 1 123 ? -11.732 17.871 6.545 1.00 23.73 148 PHE A N 1
ATOM 746 C CA . PHE A 1 123 ? -12.090 18.303 7.887 1.00 26.98 148 PHE A CA 1
ATOM 747 C C . PHE A 1 123 ? -13.130 17.349 8.447 1.00 29.38 148 PHE A C 1
ATOM 748 O O . PHE A 1 123 ? -14.033 16.928 7.721 1.00 28.12 148 PHE A O 1
ATOM 756 N N . ASP A 1 124 ? -13.023 17.053 9.738 1.00 29.05 149 ASP A N 1
ATOM 757 C CA . ASP A 1 124 ? -14.013 16.278 10.475 1.00 26.36 149 ASP A CA 1
ATOM 758 C C . ASP A 1 124 ? -14.944 17.267 11.155 1.00 31.77 149 ASP A C 1
ATOM 759 O O . ASP A 1 124 ? -14.482 18.078 11.957 1.00 29.37 149 ASP A O 1
ATOM 764 N N . ILE A 1 125 ? -16.237 17.220 10.838 1.00 28.40 150 ILE A N 1
ATOM 765 C CA . ILE A 1 125 ? -17.173 18.154 11.456 1.00 27.91 150 ILE A CA 1
ATOM 766 C C . ILE A 1 125 ? -18.190 17.434 12.349 1.00 28.44 150 ILE A C 1
ATOM 767 O O . ILE A 1 125 ? -19.256 17.983 12.673 1.00 30.81 150 ILE A O 1
ATOM 772 N N . ARG A 1 126 ? -17.861 16.226 12.811 1.00 28.38 151 ARG A N 1
ATOM 773 C CA . ARG A 1 126 ? -18.702 15.549 13.773 1.00 30.31 151 ARG A CA 1
ATOM 774 C C . ARG A 1 126 ? -18.561 16.161 15.163 1.00 38.49 151 ARG A C 1
ATOM 775 O O . ARG A 1 126 ? -17.595 16.861 15.478 1.00 35.24 151 ARG A O 1
ATOM 783 N N . HIS A 1 127 ? -19.552 15.866 16.005 1.00 34.07 152 HIS A N 1
ATOM 784 C CA . HIS A 1 127 ? -19.482 16.122 17.449 1.00 34.17 152 HIS A CA 1
ATOM 785 C C . HIS A 1 127 ? -19.355 17.607 17.770 1.00 35.99 152 HIS A C 1
ATOM 786 O O . HIS A 1 127 ? -18.737 17.983 18.774 1.00 40.92 152 HIS A O 1
ATOM 793 N N . ASN A 1 128 ? -19.983 18.448 16.944 1.00 33.43 153 ASN A N 1
ATOM 794 C CA . ASN A 1 128 ? -20.010 19.896 17.142 1.00 41.40 153 ASN A CA 1
ATOM 795 C C . ASN A 1 128 ? -18.606 20.470 17.229 1.00 34.04 153 ASN A C 1
ATOM 796 O O . ASN A 1 128 ? -18.380 21.460 17.926 1.00 40.94 153 ASN A O 1
ATOM 801 N N . LYS A 1 129 ? -17.659 19.851 16.522 1.00 35.26 154 LYS A N 1
ATOM 802 C CA . LYS A 1 129 ? -16.284 20.320 16.462 1.00 38.64 154 LYS A CA 1
ATOM 803 C C . LYS A 1 129 ? -15.865 20.399 15.001 1.00 35.63 154 LYS A C 1
ATOM 804 O O . LYS A 1 129 ? -16.528 19.858 14.120 1.00 31.71 154 LYS A O 1
ATOM 807 N N . VAL A 1 130 ? -14.775 21.111 14.740 1.00 34.63 155 VAL A N 1
ATOM 808 C CA . VAL A 1 130 ? -14.212 21.223 13.396 1.00 30.32 155 VAL A CA 1
ATOM 809 C C . VAL A 1 130 ? -12.716 20.981 13.520 1.00 33.30 155 VAL A C 1
ATOM 810 O O . VAL A 1 130 ? -12.018 21.723 14.224 1.00 37.50 155 VAL A O 1
ATOM 814 N N . SER A 1 131 ? -12.219 19.967 12.830 1.00 33.09 156 SER A N 1
ATOM 815 C CA . SER A 1 131 ? -10.814 19.599 12.897 1.00 33.01 156 SER A CA 1
ATOM 816 C C . SER A 1 131 ? -10.326 19.217 11.518 1.00 37.36 156 SER A C 1
ATOM 817 O O . SER A 1 131 ? -11.012 18.498 10.792 1.00 33.96 156 SER A O 1
ATOM 820 N N . MET A 1 132 ? -9.137 19.680 11.165 1.00 30.72 157 MET A N 1
ATOM 821 C CA . MET A 1 132 ? -8.506 19.270 9.917 1.00 32.00 157 MET A CA 1
ATOM 822 C C . MET A 1 132 ? -7.746 17.963 10.142 1.00 35.06 157 MET A C 1
ATOM 823 O O . MET A 1 132 ? -6.768 17.941 10.898 1.00 42.76 157 MET A O 1
ATOM 828 N N . ILE A 1 133 ? -8.166 16.889 9.459 1.00 29.78 158 ILE A N 1
ATOM 829 C CA . ILE A 1 133 ? -7.582 15.559 9.673 1.00 34.03 158 ILE A CA 1
ATOM 830 C C . ILE A 1 133 ? -6.628 15.133 8.564 1.00 41.99 158 ILE A C 1
ATOM 831 O O . ILE A 1 133 ? -5.938 14.109 8.714 1.00 36.42 158 ILE A O 1
ATOM 836 N N . TYR A 1 134 ? -6.568 15.870 7.462 1.00 32.05 159 TYR A N 1
ATOM 837 C CA . TYR A 1 134 ? -5.698 15.541 6.350 1.00 31.70 159 TYR A CA 1
ATOM 838 C C . TYR A 1 134 ? -5.386 16.822 5.592 1.00 31.02 159 TYR A C 1
ATOM 839 O O . TYR A 1 134 ? -6.297 17.631 5.330 1.00 28.63 159 TYR A O 1
ATOM 848 N N . GLN A 1 135 ? -4.108 16.992 5.251 1.00 30.27 160 GLN A N 1
ATOM 849 C CA . GLN A 1 135 ? -3.690 18.073 4.365 1.00 28.94 160 GLN A CA 1
ATOM 850 C C . GLN A 1 135 ? -2.486 17.590 3.581 1.00 36.10 160 GLN A C 1
ATOM 851 O O . GLN A 1 135 ? -1.496 17.155 4.181 1.00 36.34 160 GLN A O 1
ATOM 857 N N . GLU A 1 136 ? -2.558 17.686 2.260 1.00 29.84 161 GLU A N 1
ATOM 858 C CA . GLU A 1 136 ? -1.440 17.263 1.437 1.00 29.08 161 GLU A CA 1
ATOM 859 C C . GLU A 1 136 ? -1.543 17.928 0.083 1.00 30.80 161 GLU A C 1
ATOM 860 O O . GLU A 1 136 ? -2.640 18.125 -0.441 1.00 30.73 161 GLU A O 1
ATOM 866 N N . ILE A 1 137 ? -0.382 18.245 -0.490 1.00 34.11 162 ILE A N 1
ATOM 867 C CA . ILE A 1 137 ? -0.307 18.745 -1.856 1.00 33.12 162 ILE A CA 1
ATOM 868 C C . ILE A 1 137 ? -0.002 17.569 -2.770 1.00 36.90 162 ILE A C 1
ATOM 869 O O . ILE A 1 137 ? 1.012 16.882 -2.597 1.00 35.23 162 ILE A O 1
ATOM 874 N N . LEU A 1 138 ? -0.906 17.324 -3.707 1.00 29.39 163 LEU A N 1
ATOM 875 C CA . LEU A 1 138 ? -0.813 16.296 -4.724 1.00 34.35 163 LEU A CA 1
ATOM 876 C C . LEU A 1 138 ? -0.555 16.971 -6.064 1.00 30.95 163 LEU A C 1
ATOM 877 O O . LEU A 1 138 ? -1.001 18.098 -6.312 1.00 31.30 163 LEU A O 1
ATOM 882 N N . ASP A 1 139 ? 0.173 16.294 -6.936 1.00 32.52 164 ASP A N 1
ATOM 883 C CA . ASP A 1 139 ? 0.485 16.907 -8.214 1.00 35.03 164 ASP A CA 1
ATOM 884 C C . ASP A 1 139 ? 0.599 15.828 -9.275 1.00 34.19 164 ASP A C 1
ATOM 885 O O . ASP A 1 139 ? 0.707 14.638 -8.978 1.00 33.81 164 ASP A O 1
ATOM 890 N N . ALA A 1 140 ? 0.524 16.275 -10.524 1.00 32.06 165 ALA A N 1
ATOM 891 C CA . ALA A 1 140 ? 0.621 15.407 -11.688 1.00 30.27 165 ALA A CA 1
ATOM 892 C C . ALA A 1 140 ? 1.284 16.195 -12.809 1.00 38.15 165 ALA A C 1
ATOM 893 O O . ALA A 1 140 ? 1.212 17.419 -12.837 1.00 37.78 165 ALA A O 1
ATOM 895 N N . SER A 1 141 ? 1.961 15.482 -13.714 1.00 34.48 166 SER A N 1
ATOM 896 C CA . SER A 1 141 ? 2.626 16.135 -14.826 1.00 40.69 166 SER A CA 1
ATOM 897 C C . SER A 1 141 ? 2.586 15.221 -16.038 1.00 43.65 166 SER A C 1
ATOM 898 O O . SER A 1 141 ? 2.621 13.989 -15.911 1.00 40.12 166 SER A O 1
ATOM 901 N N . GLN A 1 142 ? 2.551 15.844 -17.219 1.00 36.19 167 GLN A N 1
ATOM 902 C CA . GLN A 1 142 ? 2.437 15.101 -18.467 1.00 41.83 167 GLN A CA 1
ATOM 903 C C . GLN A 1 142 ? 3.182 15.824 -19.585 1.00 35.06 167 GLN A C 1
ATOM 904 O O . GLN A 1 142 ? 3.075 17.047 -19.744 1.00 38.28 167 GLN A O 1
ATOM 910 N N . SER A 1 143 ? 3.924 15.050 -20.378 1.00 41.42 168 SER A N 1
ATOM 911 C CA . SER A 1 143 ? 4.671 15.621 -21.492 1.00 41.48 168 SER A CA 1
ATOM 912 C C . SER A 1 143 ? 3.716 16.209 -22.520 1.00 36.72 168 SER A C 1
ATOM 913 O O . SER A 1 143 ? 2.725 15.578 -22.888 1.00 40.92 168 SER A O 1
ATOM 916 N N . LEU A 1 144 ? 4.015 17.430 -22.980 1.00 38.94 169 LEU A N 1
ATOM 917 C CA . LEU A 1 144 ? 3.166 18.089 -23.972 1.00 41.92 169 LEU A CA 1
ATOM 918 C C . LEU A 1 144 ? 3.218 17.394 -25.326 1.00 44.17 169 LEU A C 1
ATOM 919 O O . LEU A 1 144 ? 2.339 17.628 -26.158 1.00 45.20 169 LEU A O 1
ATOM 924 N N . ALA A 1 145 ? 4.208 16.537 -25.554 1.00 45.27 170 ALA A N 1
ATOM 925 C CA . ALA A 1 145 ? 4.277 15.793 -26.802 1.00 45.79 170 ALA A CA 1
ATOM 926 C C . ALA A 1 145 ? 3.386 14.562 -26.805 1.00 46.53 170 ALA A C 1
ATOM 927 O O . ALA A 1 145 ? 3.214 13.953 -27.868 1.00 55.34 170 ALA A O 1
ATOM 929 N N . SER A 1 146 ? 2.811 14.197 -25.651 1.00 45.12 171 SER A N 1
ATOM 930 C CA . SER A 1 146 ? 2.043 12.960 -25.514 1.00 49.98 171 SER A CA 1
ATOM 931 C C . SER A 1 146 ? 0.752 12.952 -26.324 1.00 48.60 171 SER A C 1
ATOM 932 O O . SER A 1 146 ? 0.152 11.894 -26.506 1.00 48.23 171 SER A O 1
ATOM 935 N N . GLY A 1 147 ? 0.276 14.102 -26.767 1.00 45.29 172 GLY A N 1
ATOM 936 C CA . GLY A 1 147 ? -0.973 14.130 -27.497 1.00 41.58 172 GLY A CA 1
ATOM 937 C C . GLY A 1 147 ? -1.188 15.524 -28.036 1.00 42.45 172 GLY A C 1
ATOM 938 O O . GLY A 1 147 ? -0.285 16.358 -28.001 1.00 39.98 172 GLY A O 1
ATOM 939 N N . SER A 1 148 ? -2.397 15.765 -28.532 1.00 41.03 173 SER A N 1
ATOM 940 C CA . SER A 1 148 ? -2.729 17.090 -29.046 1.00 39.98 173 SER A CA 1
ATOM 941 C C . SER A 1 148 ? -2.918 18.076 -27.901 1.00 36.68 173 SER A C 1
ATOM 942 O O . SER A 1 148 ? -3.440 17.736 -26.831 1.00 37.02 173 SER A O 1
ATOM 945 N N . ASN A 1 149 ? -2.502 19.321 -28.134 1.00 34.77 174 ASN A N 1
ATOM 946 C CA . ASN A 1 149 ? -2.802 20.401 -27.208 1.00 33.54 174 ASN A CA 1
ATOM 947 C C . ASN A 1 149 ? -3.788 21.397 -27.809 1.00 31.89 174 ASN A C 1
ATOM 948 O O . ASN A 1 149 ? -3.816 22.562 -27.410 1.00 36.21 174 ASN A O 1
ATOM 953 N N . ASP A 1 150 ? -4.599 20.952 -28.769 1.00 35.73 175 ASP A N 1
ATOM 954 C CA . ASP A 1 150 ? -5.742 21.735 -29.239 1.00 34.97 175 ASP A CA 1
ATOM 955 C C . ASP A 1 150 ? -6.878 21.510 -28.253 1.00 31.33 175 ASP A C 1
ATOM 956 O O . ASP A 1 150 ? -7.673 20.574 -28.389 1.00 35.39 175 ASP A O 1
ATOM 961 N N . TYR A 1 151 ? -6.938 22.366 -27.235 1.00 32.15 176 TYR A N 1
ATOM 962 C CA . TYR A 1 151 ? -7.959 22.255 -26.195 1.00 34.03 176 TYR A CA 1
ATOM 963 C C . TYR A 1 151 ? -9.275 22.897 -26.595 1.00 39.55 176 TYR A C 1
ATOM 964 O O . TYR A 1 151 ? -10.211 22.915 -25.785 1.00 37.62 176 TYR A O 1
ATOM 973 N N . HIS A 1 152 ? -9.380 23.393 -27.819 1.00 36.44 177 HIS A N 1
ATOM 974 C CA . HIS A 1 152 ? -10.689 23.730 -28.360 1.00 35.69 177 HIS A CA 1
ATOM 975 C C . HIS A 1 152 ? -11.280 22.576 -29.167 1.00 43.03 177 HIS A C 1
ATOM 976 O O . HIS A 1 152 ? -12.479 22.291 -29.046 1.00 48.02 177 HIS A O 1
ATOM 983 N N . ARG A 1 153 ? -10.465 21.851 -29.936 1.00 46.65 178 ARG A N 1
ATOM 984 C CA . ARG A 1 153 ? -10.959 20.644 -30.598 1.00 46.16 178 ARG A CA 1
ATOM 985 C C . ARG A 1 153 ? -11.165 19.506 -29.600 1.00 47.18 178 ARG A C 1
ATOM 986 O O . ARG A 1 153 ? -12.128 18.731 -29.712 1.00 42.41 178 ARG A O 1
ATOM 989 N N . TYR A 1 154 ? -10.277 19.385 -28.619 1.00 37.60 179 TYR A N 1
ATOM 990 C CA . TYR A 1 154 ? -10.255 18.238 -27.711 1.00 39.33 179 TYR A CA 1
ATOM 991 C C . TYR A 1 154 ? -10.244 18.709 -26.267 1.00 40.26 179 TYR A C 1
ATOM 992 O O . TYR A 1 154 ? -9.411 18.297 -25.463 1.00 42.30 179 TYR A O 1
ATOM 1001 N N . GLY A 1 155 ? -11.166 19.610 -25.934 1.00 42.19 180 GLY A N 1
ATOM 1002 C CA . GLY A 1 155 ? -11.255 20.153 -24.595 1.00 38.79 180 GLY A CA 1
ATOM 1003 C C . GLY A 1 155 ? -12.150 19.307 -23.697 1.00 32.92 180 GLY A C 1
ATOM 1004 O O . GLY A 1 155 ? -12.756 18.332 -24.126 1.00 39.56 180 GLY A O 1
ATOM 1005 N N . TRP A 1 156 ? -12.183 19.691 -22.421 1.00 35.99 181 TRP A N 1
ATOM 1006 C CA . TRP A 1 156 ? -12.944 18.943 -21.423 1.00 37.22 181 TRP A CA 1
ATOM 1007 C C . TRP A 1 156 ? -14.355 18.667 -21.914 1.00 42.19 181 TRP A C 1
ATOM 1008 O O . TRP A 1 156 ? -15.026 19.564 -22.435 1.00 47.33 181 TRP A O 1
ATOM 1019 N N . ARG A 1 157 ? -14.782 17.413 -21.739 1.00 37.15 182 ARG A N 1
ATOM 1020 C CA . ARG A 1 157 ? -16.076 16.870 -22.140 1.00 56.90 182 ARG A CA 1
ATOM 1021 C C . ARG A 1 157 ? -16.009 16.235 -23.523 1.00 67.27 182 ARG A C 1
ATOM 1022 O O . ARG A 1 157 ? -16.632 15.196 -23.755 1.00 84.29 182 ARG A O 1
ATOM 1030 N N . SER A 1 158 ? -15.262 16.837 -24.447 1.00 68.33 183 SER A N 1
ATOM 1031 C CA . SER A 1 158 ? -15.109 16.240 -25.769 1.00 63.74 183 SER A CA 1
ATOM 1032 C C . SER A 1 158 ? -14.600 14.810 -25.622 1.00 73.02 183 SER A C 1
ATOM 1033 O O . SER A 1 158 ? -14.027 14.450 -24.585 1.00 69.11 183 SER A O 1
ATOM 1036 N N . LYS A 1 159 ? -14.820 13.983 -26.648 1.00 78.49 184 LYS A N 1
ATOM 1037 C CA . LYS A 1 159 ? -14.494 12.563 -26.546 1.00 79.54 184 LYS A CA 1
ATOM 1038 C C . LYS A 1 159 ? -13.035 12.355 -26.163 1.00 86.33 184 LYS A C 1
ATOM 1039 O O . LYS A 1 159 ? -12.718 11.562 -25.267 1.00 93.97 184 LYS A O 1
ATOM 1041 N N . ASN A 1 160 ? -12.133 13.077 -26.817 1.00 50.51 185 ASN A N 1
ATOM 1042 C CA . ASN A 1 160 ? -10.717 12.755 -26.792 1.00 54.94 185 ASN A CA 1
ATOM 1043 C C . ASN A 1 160 ? -9.928 13.580 -25.793 1.00 42.54 185 ASN A C 1
ATOM 1044 O O . ASN A 1 160 ? -8.694 13.546 -25.825 1.00 46.62 185 ASN A O 1
ATOM 1049 N N . PHE A 1 161 ? -10.595 14.323 -24.905 1.00 44.12 186 PHE A N 1
ATOM 1050 C CA . PHE A 1 161 ? -9.842 15.107 -23.931 1.00 34.58 186 PHE A CA 1
ATOM 1051 C C . PHE A 1 161 ? -8.921 14.209 -23.119 1.00 34.20 186 PHE A C 1
ATOM 1052 O O . PHE A 1 161 ? -7.781 14.583 -22.805 1.00 37.22 186 PHE A O 1
ATOM 1060 N N . ASP A 1 162 ? -9.401 13.029 -22.746 1.00 39.74 187 ASP A N 1
ATOM 1061 C CA . ASP A 1 162 ? -8.615 12.158 -21.889 1.00 50.23 187 ASP A CA 1
ATOM 1062 C C . ASP A 1 162 ? -7.363 11.628 -22.589 1.00 49.19 187 ASP A C 1
ATOM 1063 O O . ASP A 1 162 ? -6.520 11.012 -21.926 1.00 47.88 187 ASP A O 1
ATOM 1068 N N . SER A 1 163 ? -7.211 11.871 -23.899 1.00 39.86 188 SER A N 1
ATOM 1069 C CA . SER A 1 163 ? -6.013 11.523 -24.655 1.00 46.81 188 SER A CA 1
ATOM 1070 C C . SER A 1 163 ? -5.061 12.701 -24.860 1.00 45.47 188 SER A C 1
ATOM 1071 O O . SER A 1 163 ? -3.968 12.511 -25.413 1.00 46.12 188 SER A O 1
ATOM 1074 N N . THR A 1 164 ? -5.443 13.903 -24.448 1.00 39.03 189 THR A N 1
ATOM 1075 C CA . THR A 1 164 ? -4.546 15.039 -24.540 1.00 36.16 189 THR A CA 1
ATOM 1076 C C . THR A 1 164 ? -3.619 15.065 -23.337 1.00 38.87 189 THR A C 1
ATOM 1077 O O . THR A 1 164 ? -3.886 14.411 -22.327 1.00 37.74 189 THR A O 1
ATOM 1081 N N . PRO A 1 165 ? -2.519 15.816 -23.418 1.00 41.06 190 PRO A N 1
ATOM 1082 C CA . PRO A 1 165 ? -1.602 15.838 -22.278 1.00 34.41 190 PRO A CA 1
ATOM 1083 C C . PRO A 1 165 ? -2.280 16.360 -21.024 1.00 34.38 190 PRO A C 1
ATOM 1084 O O . PRO A 1 165 ? -2.093 15.807 -19.931 1.00 34.39 190 PRO A O 1
ATOM 1088 N N . MET A 1 166 ? -3.099 17.400 -21.160 1.00 32.49 191 MET A N 1
ATOM 1089 C CA . MET A 1 166 ? -3.764 17.926 -19.981 1.00 30.35 191 MET A CA 1
ATOM 1090 C C . MET A 1 166 ? -4.749 16.906 -19.421 1.00 33.64 191 MET A C 1
ATOM 1091 O O . MET A 1 166 ? -4.874 16.771 -18.207 1.00 31.45 191 MET A O 1
ATOM 1096 N N . GLY A 1 167 ? -5.488 16.223 -20.297 1.00 31.87 192 GLY A N 1
ATOM 1097 C CA . GLY A 1 167 ? -6.525 15.310 -19.838 1.00 33.47 192 GLY A CA 1
ATOM 1098 C C . GLY A 1 167 ? -5.948 14.080 -19.166 1.00 37.25 192 GLY A C 1
ATOM 1099 O O . GLY A 1 167 ? -6.480 13.604 -18.159 1.00 35.44 192 GLY A O 1
ATOM 1100 N N . LEU A 1 168 ? -4.847 13.566 -19.706 1.00 35.52 193 LEU A N 1
ATOM 1101 C CA . LEU A 1 168 ? -4.138 12.455 -19.074 1.00 38.93 193 LEU A CA 1
ATOM 1102 C C . LEU A 1 168 ? -3.671 12.856 -17.681 1.00 39.78 193 LEU A C 1
ATOM 1103 O O . LEU A 1 168 ? -3.830 12.106 -16.708 1.00 35.78 193 LEU A O 1
ATOM 1108 N N . MET A 1 169 ? -3.079 14.049 -17.583 1.00 32.44 194 MET A N 1
ATOM 1109 C CA . MET A 1 169 ? -2.585 14.563 -16.314 1.00 32.48 194 MET A CA 1
ATOM 1110 C C . MET A 1 169 ? -3.729 14.735 -15.322 1.00 31.84 194 MET A C 1
ATOM 1111 O O . MET A 1 169 ? -3.648 14.272 -14.174 1.00 33.47 194 MET A O 1
ATOM 1116 N N . HIS A 1 170 ? -4.819 15.357 -15.766 1.00 28.22 195 HIS A N 1
ATOM 1117 C CA . HIS A 1 170 ? -5.972 15.551 -14.884 1.00 29.58 195 HIS A CA 1
ATOM 1118 C C . HIS A 1 170 ? -6.521 14.232 -14.365 1.00 31.52 195 HIS A C 1
ATOM 1119 O O . HIS A 1 170 ? -6.850 14.111 -13.178 1.00 31.06 195 HIS A O 1
ATOM 1126 N N . GLN A 1 171 ? -6.676 13.251 -15.252 1.00 35.70 196 GLN A N 1
ATOM 1127 C CA . GLN A 1 171 ? -7.249 11.969 -14.861 1.00 34.86 196 GLN A CA 1
ATOM 1128 C C . GLN A 1 171 ? -6.446 11.338 -13.728 1.00 33.35 196 GLN A C 1
ATOM 1129 O O . GLN A 1 171 ? -7.014 10.881 -12.728 1.00 34.37 196 GLN A O 1
ATOM 1135 N N . ARG A 1 172 ? -5.121 11.347 -13.841 1.00 33.44 197 ARG A N 1
ATOM 1136 C CA . ARG A 1 172 ? -4.313 10.726 -12.792 1.00 38.54 197 ARG A CA 1
ATOM 1137 C C . ARG A 1 172 ? -4.444 11.507 -11.490 1.00 34.68 197 ARG A C 1
ATOM 1138 O O . ARG A 1 172 ? -4.533 10.916 -10.404 1.00 35.53 197 ARG A O 1
ATOM 1146 N N . LEU A 1 173 ? -4.459 12.835 -11.587 1.00 31.48 198 LEU A N 1
ATOM 1147 C CA . LEU A 1 173 ? -4.591 13.674 -10.407 1.00 28.44 198 LEU A CA 1
ATOM 1148 C C . LEU A 1 173 ? -5.939 13.475 -9.724 1.00 30.28 198 LEU A C 1
ATOM 1149 O O . LEU A 1 173 ? -6.000 13.368 -8.490 1.00 30.93 198 LEU A O 1
ATOM 1154 N N . PHE A 1 174 ? -7.038 13.431 -10.495 1.00 30.21 199 PHE A N 1
ATOM 1155 C CA . PHE A 1 174 ? -8.348 13.234 -9.878 1.00 26.98 199 PHE A CA 1
ATOM 1156 C C . PHE A 1 174 ? -8.397 11.880 -9.181 1.00 30.86 199 PHE A C 1
ATOM 1157 O O . PHE A 1 174 ? -8.939 11.759 -8.078 1.00 29.48 199 PHE A O 1
ATOM 1165 N N . ARG A 1 175 ? -7.832 10.853 -9.819 1.00 29.21 200 ARG A N 1
ATOM 1166 C CA . ARG A 1 175 ? -7.810 9.531 -9.205 1.00 32.36 200 ARG A CA 1
ATOM 1167 C C . ARG A 1 175 ? -7.059 9.552 -7.882 1.00 34.53 200 ARG A C 1
ATOM 1168 O O . ARG A 1 175 ? -7.532 8.983 -6.891 1.00 32.23 200 ARG A O 1
ATOM 1176 N N . GLU A 1 176 ? -5.920 10.251 -7.832 1.00 30.74 201 GLU A N 1
ATOM 1177 C CA . GLU A 1 176 ? -5.131 10.292 -6.604 1.00 35.22 201 GLU A CA 1
ATOM 1178 C C . GLU A 1 176 ? -5.843 11.080 -5.518 1.00 32.09 201 GLU A C 1
ATOM 1179 O O . GLU A 1 176 ? -5.791 10.710 -4.336 1.00 34.35 201 GLU A O 1
ATOM 1185 N N . ILE A 1 177 ? -6.488 12.184 -5.892 1.00 26.00 202 ILE A N 1
ATOM 1186 C CA . ILE A 1 177 ? -7.185 12.998 -4.906 1.00 27.70 202 ILE A CA 1
ATOM 1187 C C . ILE A 1 177 ? -8.233 12.149 -4.196 1.00 30.55 202 ILE A C 1
ATOM 1188 O O . ILE A 1 177 ? -8.323 12.130 -2.963 1.00 31.95 202 ILE A O 1
ATOM 1193 N N . VAL A 1 178 ? -9.044 11.432 -4.971 1.00 28.91 203 VAL A N 1
ATOM 1194 C CA . VAL A 1 178 ? -10.132 10.687 -4.355 1.00 26.89 203 VAL A CA 1
ATOM 1195 C C . VAL A 1 178 ? -9.599 9.489 -3.583 1.00 29.00 203 VAL A C 1
ATOM 1196 O O . VAL A 1 178 ? -10.134 9.160 -2.520 1.00 31.62 203 VAL A O 1
ATOM 1200 N N . ALA A 1 179 ? -8.518 8.856 -4.049 1.00 29.51 204 ALA A N 1
ATOM 1201 C CA . ALA A 1 179 ? -7.953 7.735 -3.300 1.00 31.25 204 ALA A CA 1
ATOM 1202 C C . ALA A 1 179 ? -7.473 8.184 -1.928 1.00 31.20 204 ALA A C 1
ATOM 1203 O O . ALA A 1 179 ? -7.667 7.470 -0.931 1.00 35.13 204 ALA A O 1
ATOM 1205 N N . ARG A 1 180 ? -6.846 9.371 -1.862 1.00 31.18 205 ARG A N 1
ATOM 1206 C CA . ARG A 1 180 ? -6.377 9.905 -0.590 1.00 30.89 205 ARG A CA 1
ATOM 1207 C C . ARG A 1 180 ? -7.539 10.280 0.319 1.00 27.20 205 ARG A C 1
ATOM 1208 O O . ARG A 1 180 ? -7.506 9.990 1.524 1.00 35.04 205 ARG A O 1
ATOM 1216 N N . VAL A 1 181 ? -8.563 10.931 -0.232 1.00 28.06 206 VAL A N 1
ATOM 1217 C CA . VAL A 1 181 ? -9.724 11.281 0.579 1.00 28.66 206 VAL A CA 1
ATOM 1218 C C . VAL A 1 181 ? -10.346 10.018 1.156 1.00 29.52 206 VAL A C 1
ATOM 1219 O O . VAL A 1 181 ? -10.696 9.963 2.342 1.00 31.45 206 VAL A O 1
ATOM 1223 N N . GLU A 1 182 ? -10.521 8.995 0.316 1.00 29.01 207 GLU A N 1
ATOM 1224 C CA . GLU A 1 182 ? -11.082 7.731 0.789 1.00 30.19 207 GLU A CA 1
ATOM 1225 C C . GLU A 1 182 ? -10.260 7.149 1.917 1.00 34.50 207 GLU A C 1
ATOM 1226 O O . GLU A 1 182 ? -10.804 6.654 2.923 1.00 35.51 207 GLU A O 1
ATOM 1232 N N . GLY A 1 183 ? -8.937 7.162 1.748 1.00 33.55 208 GLY A N 1
ATOM 1233 C CA . GLY A 1 183 ? -8.071 6.592 2.762 1.00 40.56 208 GLY A CA 1
ATOM 1234 C C . GLY A 1 183 ? -8.164 7.313 4.094 1.00 36.75 208 GLY A C 1
ATOM 1235 O O . GLY A 1 183 ? -8.264 6.681 5.150 1.00 42.72 208 GLY A O 1
ATOM 1236 N N . TYR A 1 184 ? -8.121 8.647 4.069 1.00 36.04 209 TYR A N 1
ATOM 1237 C CA . TYR A 1 184 ? -8.104 9.373 5.330 1.00 36.23 209 TYR A CA 1
ATOM 1238 C C . TYR A 1 184 ? -9.481 9.429 5.974 1.00 42.92 209 TYR A C 1
ATOM 1239 O O . TYR A 1 184 ? -9.580 9.439 7.206 1.00 39.76 209 TYR A O 1
ATOM 1248 N N . VAL A 1 185 ? -10.541 9.433 5.184 1.00 37.64 210 VAL A N 1
ATOM 1249 C CA . VAL A 1 185 ? -11.868 9.426 5.764 1.00 35.22 210 VAL A CA 1
ATOM 1250 C C . VAL A 1 185 ? -12.042 8.081 6.464 1.00 40.10 210 VAL A C 1
ATOM 1251 O O . VAL A 1 185 ? -12.408 8.014 7.638 1.00 42.81 210 VAL A O 1
ATOM 1262 N N . ALA A 1 187 ? -9.923 5.851 7.444 1.00 40.17 212 ALA A N 1
ATOM 1263 C CA . ALA A 1 187 ? -9.058 5.672 8.598 1.00 41.74 212 ALA A CA 1
ATOM 1264 C C . ALA A 1 187 ? -9.696 6.289 9.843 1.00 55.45 212 ALA A C 1
ATOM 1265 O O . ALA A 1 187 ? -9.388 5.887 10.958 1.00 49.98 212 ALA A O 1
ATOM 1267 N N . ASN A 1 188 ? -10.571 7.276 9.641 1.00 65.39 213 ASN A N 1
ATOM 1268 C CA . ASN A 1 188 ? -11.159 8.048 10.744 1.00 60.38 213 ASN A CA 1
ATOM 1269 C C . ASN A 1 188 ? -12.665 7.847 10.886 1.00 44.17 213 ASN A C 1
ATOM 1270 O O . ASN A 1 188 ? -13.197 6.770 10.594 1.00 64.64 213 ASN A O 1
ATOM 1275 N N . ALA B 1 17 ? -17.095 44.232 -11.098 1.00 58.92 42 ALA B N 1
ATOM 1276 C CA . ALA B 1 17 ? -17.808 44.119 -9.820 1.00 62.24 42 ALA B CA 1
ATOM 1277 C C . ALA B 1 17 ? -16.835 43.830 -8.671 1.00 56.88 42 ALA B C 1
ATOM 1278 O O . ALA B 1 17 ? -16.290 42.734 -8.569 1.00 72.95 42 ALA B O 1
ATOM 1280 N N . LYS B 1 18 ? -16.649 44.815 -7.796 1.00 47.23 43 LYS B N 1
ATOM 1281 C CA . LYS B 1 18 ? -15.542 44.845 -6.849 1.00 37.65 43 LYS B CA 1
ATOM 1282 C C . LYS B 1 18 ? -15.970 44.368 -5.467 1.00 34.70 43 LYS B C 1
ATOM 1283 O O . LYS B 1 18 ? -17.075 44.665 -5.013 1.00 36.91 43 LYS B O 1
ATOM 1287 N N . GLY B 1 19 ? -15.082 43.643 -4.788 1.00 31.07 44 GLY B N 1
ATOM 1288 C CA . GLY B 1 19 ? -15.314 43.335 -3.392 1.00 27.47 44 GLY B CA 1
ATOM 1289 C C . GLY B 1 19 ? -15.191 44.604 -2.568 1.00 27.84 44 GLY B C 1
ATOM 1290 O O . GLY B 1 19 ? -14.234 45.373 -2.729 1.00 28.37 44 GLY B O 1
ATOM 1291 N N . VAL B 1 20 ? -16.153 44.838 -1.677 1.00 24.93 45 VAL B N 1
ATOM 1292 C CA . VAL B 1 20 ? -16.170 46.059 -0.869 1.00 23.76 45 VAL B CA 1
ATOM 1293 C C . VAL B 1 20 ? -15.451 45.776 0.442 1.00 24.25 45 VAL B C 1
ATOM 1294 O O . VAL B 1 20 ? -15.852 44.871 1.194 1.00 25.12 45 VAL B O 1
ATOM 1298 N N . VAL B 1 21 ? -14.396 46.542 0.741 1.00 25.72 46 VAL B N 1
ATOM 1299 C CA A VAL B 1 21 ? -13.480 46.221 1.826 0.50 23.29 46 VAL B CA 1
ATOM 1300 C CA B VAL B 1 21 ? -13.530 46.202 1.855 0.50 21.18 46 VAL B CA 1
ATOM 1301 C C . VAL B 1 21 ? -13.392 47.382 2.818 1.00 21.87 46 VAL B C 1
ATOM 1302 O O . VAL B 1 21 ? -13.369 48.542 2.416 1.00 24.42 46 VAL B O 1
ATOM 1309 N N . ALA B 1 22 ? -13.250 47.039 4.090 1.00 22.08 47 ALA B N 1
ATOM 1310 C CA . ALA B 1 22 ? -12.891 47.980 5.141 1.00 23.80 47 ALA B CA 1
ATOM 1311 C C . ALA B 1 22 ? -11.530 47.544 5.669 1.00 23.19 47 ALA B C 1
ATOM 1312 O O . ALA B 1 22 ? -11.329 46.344 5.911 1.00 25.82 47 ALA B O 1
ATOM 1314 N N . MET B 1 23 ? -10.630 48.497 5.889 1.00 21.90 48 MET B N 1
ATOM 1315 C CA . MET B 1 23 ? -9.335 48.221 6.512 1.00 25.71 48 MET B CA 1
ATOM 1316 C C . MET B 1 23 ? -9.331 48.773 7.934 1.00 26.23 48 MET B C 1
ATOM 1317 O O . MET B 1 23 ? -9.589 49.963 8.168 1.00 26.64 48 MET B O 1
ATOM 1322 N N . LEU B 1 24 ? -9.046 47.915 8.887 1.00 22.25 49 LEU B N 1
ATOM 1323 C CA . LEU B 1 24 ? -8.818 48.369 10.253 1.00 22.22 49 LEU B CA 1
ATOM 1324 C C . LEU B 1 24 ? -7.398 48.901 10.392 1.00 21.67 49 LEU B C 1
ATOM 1325 O O . LEU B 1 24 ? -6.502 48.496 9.646 1.00 24.92 49 LEU B O 1
ATOM 1330 N N . PRO B 1 25 ? -7.153 49.785 11.348 1.00 25.37 50 PRO B N 1
ATOM 1331 C CA . PRO B 1 25 ? -5.773 50.215 11.596 1.00 28.66 50 PRO B CA 1
ATOM 1332 C C . PRO B 1 25 ? -4.888 49.005 11.855 1.00 28.16 50 PRO B C 1
ATOM 1333 O O . PRO B 1 25 ? -5.296 48.059 12.536 1.00 26.03 50 PRO B O 1
ATOM 1337 N N . VAL B 1 26 ? -3.657 49.065 11.340 1.00 27.62 51 VAL B N 1
ATOM 1338 C CA . VAL B 1 26 ? -2.706 47.984 11.588 1.00 29.27 51 VAL B CA 1
ATOM 1339 C C . VAL B 1 26 ? -2.370 47.928 13.075 1.00 30.78 51 VAL B C 1
ATOM 1340 O O . VAL B 1 26 ? -2.176 48.960 13.748 1.00 29.33 51 VAL B O 1
ATOM 1344 N N . PHE B 1 27 ? -2.351 46.712 13.623 1.00 26.69 52 PHE B N 1
ATOM 1345 C CA . PHE B 1 27 ? -2.021 46.496 15.029 1.00 26.72 52 PHE B CA 1
ATOM 1346 C C . PHE B 1 27 ? -0.539 46.180 15.169 1.00 26.61 52 PHE B C 1
ATOM 1347 O O . PHE B 1 27 ? 0.027 45.456 14.354 1.00 29.96 52 PHE B O 1
ATOM 1355 N N . TYR B 1 28 ? 0.100 46.765 16.178 1.00 31.86 53 TYR B N 1
ATOM 1356 C CA . TYR B 1 28 ? 1.517 46.507 16.456 1.00 30.34 53 TYR B CA 1
ATOM 1357 C C . TYR B 1 28 ? 1.659 46.540 17.970 1.00 37.78 53 TYR B C 1
ATOM 1358 O O . TYR B 1 28 ? 1.728 47.614 18.579 1.00 38.46 53 TYR B O 1
ATOM 1367 N N . ARG B 1 29 ? 1.714 45.355 18.565 1.00 35.99 54 ARG B N 1
ATOM 1368 C CA . ARG B 1 29 ? 1.604 45.206 20.014 1.00 46.98 54 ARG B CA 1
ATOM 1369 C C . ARG B 1 29 ? 2.551 44.177 20.603 1.00 51.60 54 ARG B C 1
ATOM 1370 O O . ARG B 1 29 ? 2.767 44.197 21.821 1.00 60.57 54 ARG B O 1
ATOM 1378 N N . THR B 1 30 ? 3.102 43.269 19.797 1.00 69.97 55 THR B N 1
ATOM 1379 C CA . THR B 1 30 ? 4.057 42.282 20.287 1.00 76.63 55 THR B CA 1
ATOM 1380 C C . THR B 1 30 ? 5.316 42.942 20.838 1.00 65.25 55 THR B C 1
ATOM 1381 O O . THR B 1 30 ? 5.953 42.400 21.752 1.00 59.78 55 THR B O 1
ATOM 1385 N N . GLU B 1 31 ? 5.683 44.103 20.293 1.00 64.86 56 GLU B N 1
ATOM 1386 C CA . GLU B 1 31 ? 6.879 44.843 20.674 1.00 56.50 56 GLU B CA 1
ATOM 1387 C C . GLU B 1 31 ? 6.608 46.330 20.478 1.00 51.65 56 GLU B C 1
ATOM 1388 O O . GLU B 1 31 ? 5.795 46.716 19.633 1.00 52.98 56 GLU B O 1
ATOM 1394 N N . LYS B 1 32 ? 7.280 47.160 21.272 1.00 64.61 57 LYS B N 1
ATOM 1395 C CA . LYS B 1 32 ? 7.284 48.590 20.996 1.00 86.07 57 LYS B CA 1
ATOM 1396 C C . LYS B 1 32 ? 8.168 48.869 19.780 1.00 82.90 57 LYS B C 1
ATOM 1397 O O . LYS B 1 32 ? 9.062 48.090 19.443 1.00 56.07 57 LYS B O 1
ATOM 1400 N N . SER B 1 33 ? 7.895 49.981 19.101 1.00 89.14 58 SER B N 1
ATOM 1401 C CA . SER B 1 33 ? 8.679 50.327 17.921 1.00 89.02 58 SER B CA 1
ATOM 1402 C C . SER B 1 33 ? 10.107 50.677 18.344 1.00 86.46 58 SER B C 1
ATOM 1403 O O . SER B 1 33 ? 10.353 51.150 19.457 1.00 67.21 58 SER B O 1
ATOM 1406 N N . ALA B 1 34 ? 11.055 50.409 17.450 1.00 76.78 59 ALA B N 1
ATOM 1407 C CA . ALA B 1 34 ? 12.465 50.557 17.788 1.00 70.37 59 ALA B CA 1
ATOM 1408 C C . ALA B 1 34 ? 12.799 52.008 18.111 1.00 53.98 59 ALA B C 1
ATOM 1409 O O . ALA B 1 34 ? 12.263 52.934 17.495 1.00 46.83 59 ALA B O 1
ATOM 1411 N N . GLU B 1 35 ? 13.716 52.201 19.069 1.00 64.59 60 GLU B N 1
ATOM 1412 C CA . GLU B 1 35 ? 14.161 53.549 19.415 1.00 57.15 60 GLU B CA 1
ATOM 1413 C C . GLU B 1 35 ? 14.817 54.235 18.224 1.00 51.24 60 GLU B C 1
ATOM 1414 O O . GLU B 1 35 ? 14.629 55.437 18.005 1.00 55.63 60 GLU B O 1
ATOM 1416 N N . LEU B 1 36 ? 15.595 53.491 17.445 1.00 44.91 61 LEU B N 1
ATOM 1417 C CA . LEU B 1 36 ? 16.338 54.068 16.332 1.00 50.30 61 LEU B CA 1
ATOM 1418 C C . LEU B 1 36 ? 15.547 54.050 15.034 1.00 50.45 61 LEU B C 1
ATOM 1419 O O . LEU B 1 36 ? 16.146 54.156 13.957 1.00 45.42 61 LEU B O 1
ATOM 1424 N N . LEU B 1 37 ? 14.218 53.898 15.116 1.00 40.24 62 LEU B N 1
ATOM 1425 C CA . LEU B 1 37 ? 13.330 54.056 13.974 1.00 34.86 62 LEU B CA 1
ATOM 1426 C C . LEU B 1 37 ? 12.626 55.400 14.133 1.00 38.94 62 LEU B C 1
ATOM 1427 O O . LEU B 1 37 ? 11.831 55.566 15.074 1.00 38.66 62 LEU B O 1
ATOM 1432 N N . PRO B 1 38 ? 12.914 56.393 13.292 1.00 42.23 63 PRO B N 1
ATOM 1433 C CA . PRO B 1 38 ? 12.395 57.742 13.550 1.00 37.31 63 PRO B CA 1
ATOM 1434 C C . PRO B 1 38 ? 10.970 57.978 13.070 1.00 42.36 63 PRO B C 1
ATOM 1435 O O . PRO B 1 38 ? 10.556 59.131 12.899 1.00 45.98 63 PRO B O 1
ATOM 1439 N N . TRP B 1 39 ? 10.213 56.907 12.859 1.00 30.96 64 TRP B N 1
ATOM 1440 C CA . TRP B 1 39 ? 8.798 57.006 12.538 1.00 31.84 64 TRP B CA 1
ATOM 1441 C C . TRP B 1 39 ? 8.095 55.821 13.182 1.00 32.88 64 TRP B C 1
ATOM 1442 O O . TRP B 1 39 ? 8.738 54.887 13.675 1.00 34.80 64 TRP B O 1
ATOM 1453 N N . ASN B 1 40 ? 6.758 55.854 13.171 1.00 33.13 65 ASN B N 1
ATOM 1454 C CA . ASN B 1 40 ? 5.969 54.780 13.761 1.00 33.52 65 ASN B CA 1
ATOM 1455 C C . ASN B 1 40 ? 5.662 53.746 12.689 1.00 35.17 65 ASN B C 1
ATOM 1456 O O . ASN B 1 40 ? 4.997 54.061 11.704 1.00 32.11 65 ASN B O 1
ATOM 1461 N N . LEU B 1 41 ? 6.144 52.522 12.892 1.00 31.08 66 LEU B N 1
ATOM 1462 C CA . LEU B 1 41 ? 5.951 51.462 11.915 1.00 27.26 66 LEU B CA 1
ATOM 1463 C C . LEU B 1 41 ? 4.478 51.197 11.654 1.00 27.22 66 LEU B C 1
ATOM 1464 O O . LEU B 1 41 ? 4.087 50.913 10.522 1.00 28.02 66 LEU B O 1
ATOM 1469 N N . GLN B 1 42 ? 3.650 51.281 12.702 1.00 28.66 67 GLN B N 1
ATOM 1470 C CA . GLN B 1 42 ? 2.220 51.028 12.551 1.00 29.83 67 GLN B CA 1
ATOM 1471 C C . GLN B 1 42 ? 1.594 52.025 11.596 1.00 26.73 67 GLN B C 1
ATOM 1472 O O . GLN B 1 42 ? 0.740 51.663 10.783 1.00 27.00 67 GLN B O 1
ATOM 1478 N N . ALA B 1 43 ? 2.010 53.285 11.687 1.00 27.39 68 ALA B N 1
ATOM 1479 C CA . ALA B 1 43 ? 1.450 54.330 10.838 1.00 31.17 68 ALA B CA 1
ATOM 1480 C C . ALA B 1 43 ? 1.865 54.114 9.394 1.00 26.74 68 ALA B C 1
ATOM 1481 O O . ALA B 1 43 ? 1.059 54.282 8.472 1.00 26.79 68 ALA B O 1
ATOM 1483 N N . GLU B 1 44 ? 3.127 53.719 9.187 1.00 26.68 69 GLU B N 1
ATOM 1484 C CA . GLU B 1 44 ? 3.58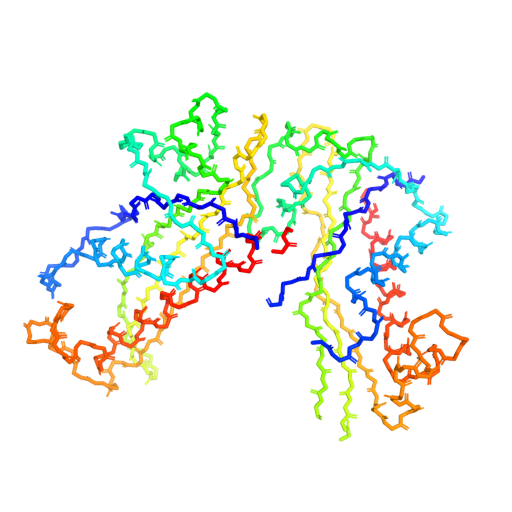6 53.445 7.833 1.00 26.34 69 GLU B CA 1
ATOM 1485 C C . GLU B 1 44 ? 2.785 52.305 7.227 1.00 24.26 69 GLU B C 1
ATOM 1486 O O . GLU B 1 44 ? 2.265 52.400 6.107 1.00 25.27 69 GLU B O 1
ATOM 1492 N N . PHE B 1 45 ? 2.706 51.200 7.952 1.00 23.29 70 PHE B N 1
ATOM 1493 C CA . PHE B 1 45 ? 2.003 50.048 7.415 1.00 23.13 70 PHE B CA 1
ATOM 1494 C C . PHE B 1 45 ? 0.542 50.390 7.153 1.00 24.75 70 PHE B C 1
ATOM 1495 O O . PHE B 1 45 ? -0.007 50.000 6.118 1.00 24.36 70 PHE B O 1
ATOM 1503 N N . SER B 1 46 ? -0.126 51.087 8.087 1.00 25.27 71 SER B N 1
ATOM 1504 C CA . SER B 1 46 ? -1.532 51.389 7.861 1.00 26.28 71 SER B CA 1
ATOM 1505 C C . SER B 1 46 ? -1.717 52.199 6.590 1.00 24.75 71 SER B C 1
ATOM 1506 O O . SER B 1 46 ? -2.603 51.910 5.770 1.00 25.77 71 SER B O 1
ATOM 1509 N N . GLU B 1 47 ? -0.917 53.247 6.422 1.00 24.62 72 GLU B N 1
ATOM 1510 C CA . GLU B 1 47 ? -1.096 54.116 5.263 1.00 23.98 72 GLU B CA 1
ATOM 1511 C C . GLU B 1 47 ? -0.733 53.398 3.968 1.00 25.89 72 GLU B C 1
ATOM 1512 O O . GLU B 1 47 ? -1.453 53.486 2.961 1.00 26.38 72 GLU B O 1
ATOM 1518 N N . GLU B 1 48 ? 0.388 52.669 3.977 1.00 23.67 73 GLU B N 1
ATOM 1519 C CA . GLU B 1 48 ? 0.856 52.047 2.746 1.00 25.95 73 GLU B CA 1
ATOM 1520 C C . GLU B 1 48 ? -0.084 50.927 2.287 1.00 24.52 73 GLU B C 1
ATOM 1521 O O . GLU B 1 48 ? -0.297 50.765 1.078 1.00 24.50 73 GLU B O 1
ATOM 1527 N N . ILE B 1 49 ? -0.633 50.143 3.218 1.00 25.01 74 ILE B N 1
ATOM 1528 C CA . ILE B 1 49 ? -1.583 49.097 2.855 1.00 23.44 74 ILE B CA 1
ATOM 1529 C C . ILE B 1 49 ? -2.889 49.734 2.401 1.00 22.25 74 ILE B C 1
ATOM 1530 O O . ILE B 1 49 ? -3.453 49.345 1.371 1.00 23.57 74 ILE B O 1
ATOM 1535 N N . SER B 1 50 ? -3.348 50.748 3.130 1.00 23.37 75 SER B N 1
ATOM 1536 C CA . SER B 1 50 ? -4.593 51.418 2.746 1.00 23.11 75 SER B CA 1
ATOM 1537 C C . SER B 1 50 ? -4.467 52.028 1.358 1.00 23.55 75 SER B C 1
ATOM 1538 O O . SER B 1 50 ? -5.382 51.900 0.529 1.00 23.10 75 SER B O 1
ATOM 1541 N N . ARG B 1 51 ? -3.329 52.655 1.054 1.00 23.48 76 ARG B N 1
ATOM 1542 C CA . ARG B 1 51 ? -3.168 53.266 -0.258 1.00 24.18 76 ARG B CA 1
ATOM 1543 C C . ARG B 1 51 ? -3.268 52.230 -1.366 1.00 24.12 76 ARG B C 1
ATOM 1544 O O . ARG B 1 51 ? -3.790 52.500 -2.456 1.00 26.35 76 ARG B O 1
ATOM 1552 N N . ARG B 1 52 ? -2.707 51.051 -1.119 1.00 23.80 77 ARG B N 1
ATOM 1553 C CA . ARG B 1 52 ? -2.718 50.018 -2.135 1.00 22.63 77 ARG B CA 1
ATOM 1554 C C . ARG B 1 52 ? -4.081 49.353 -2.284 1.00 23.00 77 ARG B C 1
ATOM 1555 O O . ARG B 1 52 ? -4.442 48.965 -3.406 1.00 25.38 77 ARG B O 1
ATOM 1563 N N . LEU B 1 53 ? -4.817 49.172 -1.193 1.00 22.72 78 LEU B N 1
ATOM 1564 C CA . LEU B 1 53 ? -6.201 48.694 -1.315 1.00 22.06 78 LEU B CA 1
ATOM 1565 C C . LEU B 1 53 ? -7.050 49.694 -2.090 1.00 22.60 78 LEU B C 1
ATOM 1566 O O . LEU B 1 53 ? -7.885 49.318 -2.922 1.00 26.29 78 LEU B O 1
ATOM 1571 N N . HIS B 1 54 ? -6.820 50.981 -1.866 1.00 22.83 79 HIS B N 1
ATOM 1572 C CA . HIS B 1 54 ? -7.483 51.997 -2.666 1.00 22.51 79 HIS B CA 1
ATOM 1573 C C . HIS B 1 54 ? -7.087 51.870 -4.137 1.00 23.61 79 HIS B C 1
ATOM 1574 O O . HIS B 1 54 ? -7.949 51.757 -5.018 1.00 25.62 79 HIS B O 1
ATOM 1581 N N . SER B 1 55 ? -5.772 51.819 -4.413 1.00 25.73 80 SER B N 1
ATOM 1582 C CA . SER B 1 55 ? -5.282 51.764 -5.791 1.00 24.62 80 SER B CA 1
ATOM 1583 C C . SER B 1 55 ? -5.728 50.488 -6.516 1.00 22.76 80 SER B C 1
ATOM 1584 O O . SER B 1 55 ? -5.899 50.497 -7.749 1.00 26.89 80 SER B O 1
ATOM 1587 N N . SER B 1 56 ? -5.946 49.411 -5.774 1.00 25.37 81 SER B N 1
ATOM 1588 C CA . SER B 1 56 ? -6.421 48.178 -6.367 1.00 25.34 81 SER B CA 1
ATOM 1589 C C . SER B 1 56 ? -7.729 48.409 -7.129 1.00 24.31 81 SER B C 1
ATOM 1590 O O . SER B 1 56 ? -8.709 48.887 -6.558 1.00 26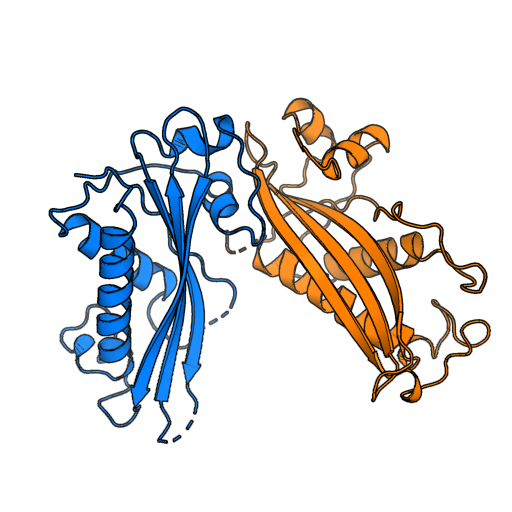.61 81 SER B O 1
ATOM 1593 N N . ASP B 1 57 ? -7.790 47.976 -8.395 1.00 26.80 82 ASP B N 1
ATOM 1594 C CA . ASP B 1 57 ? -9.049 48.057 -9.116 1.00 33.81 82 ASP B CA 1
ATOM 1595 C C . ASP B 1 57 ? -9.934 46.841 -8.878 1.00 29.16 82 ASP B C 1
ATOM 1596 O O . ASP B 1 57 ? -11.034 46.778 -9.442 1.00 31.35 82 ASP B O 1
ATOM 1601 N N . LYS B 1 58 ? -9.518 45.910 -8.025 1.00 26.08 83 LYS B N 1
ATOM 1602 C CA . LYS B 1 58 ? -10.360 44.760 -7.698 1.00 29.90 83 LYS B CA 1
ATOM 1603 C C . LYS B 1 58 ? -11.174 44.960 -6.432 1.00 29.98 83 LYS B C 1
ATOM 1604 O O . LYS B 1 58 ? -12.114 44.203 -6.184 1.00 28.69 83 LYS B O 1
ATOM 1608 N N . LEU B 1 59 ? -10.830 45.952 -5.623 1.00 25.77 84 LEU B N 1
ATOM 1609 C CA . LEU B 1 59 ? -11.389 46.118 -4.295 1.00 25.91 84 LEU B CA 1
ATOM 1610 C C . LEU B 1 59 ? -11.841 47.557 -4.136 1.00 27.25 84 LEU B C 1
ATOM 1611 O O . LEU B 1 59 ? -11.098 48.484 -4.475 1.00 26.92 84 LEU B O 1
ATOM 1616 N N . LEU B 1 60 ? -13.038 47.740 -3.610 1.00 23.56 85 LEU B N 1
ATOM 1617 C CA . LEU B 1 60 ? -13.573 49.070 -3.326 1.00 24.23 85 LEU B CA 1
ATOM 1618 C C . LEU B 1 60 ? -13.381 49.343 -1.838 1.00 24.63 85 LEU B C 1
ATOM 1619 O O . LEU B 1 60 ? -14.052 48.737 -0.999 1.00 26.24 85 LEU B O 1
ATOM 1624 N N . LEU B 1 61 ? -12.439 50.205 -1.515 1.00 22.74 86 LEU B N 1
ATOM 1625 C CA . LEU B 1 61 ? -12.088 50.505 -0.130 1.00 22.15 86 LEU B CA 1
ATOM 1626 C C . LEU B 1 61 ? -13.021 51.589 0.378 1.00 25.75 86 LEU B C 1
ATOM 1627 O O . LEU B 1 61 ? -13.055 52.693 -0.168 1.00 24.44 86 LEU B O 1
ATOM 1632 N N . ILE B 1 62 ? -13.768 51.291 1.424 1.00 22.52 87 ILE B N 1
ATOM 1633 C CA . ILE B 1 62 ? -14.738 52.233 1.952 1.00 22.38 87 ILE B CA 1
ATOM 1634 C C . ILE B 1 62 ? -14.223 52.836 3.254 1.00 26.52 87 ILE B C 1
ATOM 1635 O O . ILE B 1 62 ? -13.303 52.331 3.908 1.00 27.33 87 ILE B O 1
ATOM 1640 N N . LYS B 1 63 ? -14.820 53.965 3.611 1.00 24.64 88 LYS B N 1
ATOM 1641 C CA . LYS B 1 63 ? -14.510 54.680 4.846 1.00 23.07 88 LYS B CA 1
ATOM 1642 C C . LYS B 1 63 ? -15.461 54.189 5.929 1.00 26.74 88 LYS B C 1
ATOM 1643 O O . LYS B 1 63 ? -16.667 54.122 5.717 1.00 27.24 88 LYS B O 1
ATOM 1649 N N . HIS B 1 64 ? -14.923 53.806 7.065 1.00 28.27 89 HIS B N 1
ATOM 1650 C CA . HIS B 1 64 ? -15.759 53.424 8.192 1.00 28.54 89 HIS B CA 1
ATOM 1651 C C . HIS B 1 64 ? -15.286 54.204 9.408 1.00 27.73 89 HIS B C 1
ATOM 1652 O O . HIS B 1 64 ? -14.273 54.910 9.375 1.00 28.49 89 HIS B O 1
ATOM 1659 N N . HIS B 1 65 ? -16.029 54.064 10.503 1.00 28.95 90 HIS B N 1
ATOM 1660 C CA . HIS B 1 65 ? -15.725 54.764 11.743 1.00 27.80 90 HIS B CA 1
ATOM 1661 C C . HIS B 1 65 ? -15.767 53.803 12.922 1.00 34.09 90 HIS B C 1
ATOM 1662 O O . HIS B 1 65 ? -16.263 54.136 14.007 1.00 33.62 90 HIS B O 1
ATOM 1669 N N . ALA B 1 66 ? -15.274 52.587 12.717 1.00 29.00 91 ALA B N 1
ATOM 1670 C CA . ALA B 1 66 ? -15.235 51.614 13.799 1.00 33.92 91 ALA B CA 1
ATOM 1671 C C . ALA B 1 66 ? -14.371 52.115 14.944 1.00 30.17 91 ALA B C 1
ATOM 1672 O O . ALA B 1 66 ? -13.249 52.586 14.735 1.00 31.49 91 ALA B O 1
ATOM 1674 N N . SER B 1 67 ? -14.884 51.979 16.161 1.00 34.12 92 SER B N 1
ATOM 1675 C CA . SER B 1 67 ? -14.113 52.366 17.325 1.00 37.84 92 SER B CA 1
ATOM 1676 C C . SER B 1 67 ? -12.921 51.442 17.510 1.00 37.50 92 SER B C 1
ATOM 1677 O O . SER B 1 67 ? -12.865 50.340 16.958 1.00 34.28 92 SER B O 1
ATOM 1680 N N . ALA B 1 68 ? -11.971 51.905 18.329 1.00 36.61 93 ALA B N 1
ATOM 1681 C CA . ALA B 1 68 ? -10.819 51.085 18.677 1.00 38.45 93 ALA B CA 1
ATOM 1682 C C . ALA B 1 68 ? -11.259 49.796 19.357 1.00 33.78 93 ALA B C 1
ATOM 1683 O O . ALA B 1 68 ? -10.665 48.731 19.137 1.00 39.64 93 ALA B O 1
ATOM 1685 N N . GLY B 1 69 ? -12.319 49.867 20.163 1.00 37.15 94 GLY B N 1
ATOM 1686 C CA . GLY B 1 69 ? -12.792 48.677 20.844 1.00 44.44 94 GLY B CA 1
ATOM 1687 C C . GLY B 1 69 ? -13.377 47.663 19.887 1.00 45.79 94 GLY B C 1
ATOM 1688 O O . GLY B 1 69 ? -13.205 46.452 20.065 1.00 38.85 94 GLY B O 1
ATOM 1689 N N . VAL B 1 70 ? -14.065 48.146 18.854 1.00 36.45 95 VAL B N 1
ATOM 1690 C CA . VAL B 1 70 ? -14.578 47.274 17.802 1.00 29.41 95 VAL B CA 1
ATOM 1691 C C . VAL B 1 70 ? -13.431 46.654 17.015 1.00 32.01 95 VAL B C 1
ATOM 1692 O O . VAL B 1 70 ? -13.377 45.434 16.792 1.00 31.58 95 VAL B O 1
ATOM 1696 N N . ALA B 1 71 ? -12.506 47.492 16.554 1.00 30.26 96 ALA B N 1
ATOM 1697 C CA . ALA B 1 71 ? -11.403 46.993 15.750 1.00 29.46 96 ALA B CA 1
ATOM 1698 C C . ALA B 1 71 ? -10.632 45.917 16.495 1.00 29.10 96 ALA B C 1
ATOM 1699 O O . ALA B 1 71 ? -10.230 44.907 15.905 1.00 28.72 96 ALA B O 1
ATOM 1701 N N . ALA B 1 72 ? -10.458 46.083 17.814 1.00 30.04 97 ALA B N 1
ATOM 1702 C CA . ALA B 1 72 ? -9.611 45.154 18.546 1.00 33.70 97 ALA B CA 1
ATOM 1703 C C . ALA B 1 72 ? -10.191 43.745 18.534 1.00 31.19 97 ALA B C 1
ATOM 1704 O O . ALA B 1 72 ? -9.433 42.762 18.602 1.00 33.84 97 ALA B O 1
ATOM 1706 N N . GLN B 1 73 ? -11.518 43.617 18.410 1.00 29.54 98 GLN B N 1
ATOM 1707 C CA . GLN B 1 73 ? -12.106 42.280 18.459 1.00 29.30 98 GLN B CA 1
ATOM 1708 C C . GLN B 1 73 ? -11.686 41.428 17.258 1.00 29.88 98 GLN B C 1
ATOM 1709 O O . GLN B 1 73 ? -11.624 40.195 17.362 1.00 27.71 98 GLN B O 1
ATOM 1715 N N . PHE B 1 74 ? -11.365 42.055 16.129 1.00 28.77 99 PHE B N 1
ATOM 1716 C CA . PHE B 1 74 ? -10.929 41.315 14.951 1.00 28.05 99 PHE B CA 1
ATOM 1717 C C . PHE B 1 74 ? -9.501 40.798 15.059 1.00 26.56 99 PHE B C 1
ATOM 1718 O O . PHE B 1 74 ? -9.072 40.010 14.199 1.00 27.16 99 PHE B O 1
ATOM 1726 N N . PHE B 1 75 ? -8.755 41.231 16.071 1.00 26.39 100 PHE B N 1
ATOM 1727 C CA . PHE B 1 75 ? -7.393 40.773 16.311 1.00 28.38 100 PHE B CA 1
ATOM 1728 C C . PHE B 1 75 ? -7.292 39.782 17.454 1.00 29.04 100 PHE B C 1
ATOM 1729 O O . PHE B 1 75 ? -6.187 39.358 17.821 1.00 29.88 100 PHE B O 1
ATOM 1737 N N . SER B 1 76 ? -8.411 39.362 17.998 1.00 29.11 101 SER B N 1
ATOM 1738 C CA . SER B 1 76 ? -8.361 38.445 19.114 1.00 31.62 101 SER B CA 1
ATOM 1739 C C . SER B 1 76 ? -7.731 37.122 18.687 1.00 29.15 101 SER B C 1
ATOM 1740 O O . SER B 1 76 ? -8.035 36.615 17.603 1.00 30.78 101 SER B O 1
ATOM 1743 N N . PRO B 1 77 ? -6.947 36.481 19.561 1.00 28.87 102 PRO B N 1
ATOM 1744 C CA . PRO B 1 77 ? -6.492 35.117 19.263 1.00 32.42 102 PRO B CA 1
ATOM 1745 C C . PRO B 1 77 ? -7.618 34.140 19.166 1.00 38.09 102 PRO B C 1
ATOM 1746 O O . PRO B 1 77 ? -7.447 33.087 18.551 1.00 40.07 102 PRO B O 1
ATOM 1750 N N . THR B 1 78 ? -8.756 34.441 19.795 1.00 34.64 103 THR B N 1
ATOM 1751 C CA . THR B 1 78 ? -9.933 33.573 19.815 1.00 36.49 103 THR B CA 1
ATOM 1752 C C . THR B 1 78 ? -11.097 34.423 19.325 1.00 36.50 103 THR B C 1
ATOM 1753 O O . THR B 1 78 ? -11.955 34.837 20.111 1.00 37.40 103 THR B O 1
ATOM 1757 N N . PRO B 1 79 ? -11.132 34.738 18.033 1.00 32.93 104 PRO B N 1
ATOM 1758 C CA . PRO B 1 79 ? -12.069 35.760 17.548 1.00 34.42 104 PRO B CA 1
ATOM 1759 C C . PRO B 1 79 ? -13.499 35.257 17.554 1.00 39.77 104 PRO B C 1
ATOM 1760 O O . PRO B 1 79 ? -13.770 34.079 17.288 1.00 40.65 104 PRO B O 1
ATOM 1764 N N . ASN B 1 80 ? -14.414 36.148 17.940 1.00 31.23 105 ASN B N 1
ATOM 1765 C CA . ASN B 1 80 ? -15.850 35.843 17.920 1.00 34.25 105 ASN B CA 1
ATOM 1766 C C . ASN B 1 80 ? -16.571 37.163 17.630 1.00 35.44 105 ASN B C 1
ATOM 1767 O O . ASN B 1 80 ? -16.913 37.908 18.551 1.00 42.77 105 ASN B O 1
ATOM 1772 N N . ILE B 1 81 ? -16.781 37.430 16.344 1.00 34.94 106 ILE B N 1
ATOM 1773 C CA . ILE B 1 81 ? -17.315 38.696 15.860 1.00 35.94 106 ILE B CA 1
ATOM 1774 C C . ILE B 1 81 ? -18.833 38.567 15.779 1.00 38.93 106 ILE B C 1
ATOM 1775 O O . ILE B 1 81 ? -19.352 37.838 14.928 1.00 40.66 106 ILE B O 1
ATOM 1780 N N . SER B 1 82 ? -19.545 39.299 16.616 1.00 41.15 107 SER B N 1
ATOM 1781 C CA . SER B 1 82 ? -20.993 39.245 16.543 1.00 43.53 107 SER B CA 1
ATOM 1782 C C . SER B 1 82 ? -21.485 39.984 15.300 1.00 46.10 107 SER B C 1
ATOM 1783 O O . SER B 1 82 ? -20.886 40.972 14.868 1.00 42.14 107 SER B O 1
ATOM 1786 N N . PRO B 1 83 ? -22.576 39.522 14.697 1.00 45.96 108 PRO B N 1
ATOM 1787 C CA . PRO B 1 83 ? -23.124 40.278 13.569 1.00 46.98 108 PRO B CA 1
ATOM 1788 C C . PRO B 1 83 ? -23.474 41.699 13.979 1.00 37.30 108 PRO B C 1
ATOM 1789 O O . PRO B 1 83 ? -23.358 42.620 13.166 1.00 40.50 108 PRO B O 1
ATOM 1793 N N . GLU B 1 84 ? -23.864 41.904 15.242 1.00 41.87 109 GLU B N 1
ATOM 1794 C CA . GLU B 1 84 ? -24.189 43.252 15.698 1.00 44.27 109 GLU B CA 1
ATOM 1795 C C . GLU B 1 84 ? -22.950 44.129 15.724 1.00 44.68 109 GLU B C 1
ATOM 1796 O O . GLU B 1 84 ? -23.021 45.318 15.406 1.00 50.54 109 GLU B O 1
ATOM 1802 N N . LEU B 1 85 ? -21.802 43.550 16.083 1.00 47.00 110 LEU B N 1
ATOM 1803 C CA . LEU B 1 85 ? -20.541 44.279 16.003 1.00 50.78 110 LEU B CA 1
ATOM 1804 C C . LEU B 1 85 ? -20.166 44.569 14.558 1.00 41.97 110 LEU B C 1
ATOM 1805 O O . LEU B 1 85 ? -19.695 45.664 14.233 1.00 49.18 110 LEU B O 1
ATOM 1810 N N . A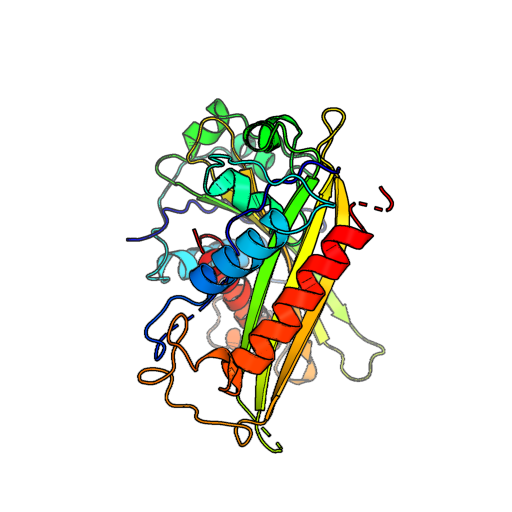LA B 1 86 ? -20.345 43.583 13.681 1.00 39.96 111 ALA B N 1
ATOM 1811 C CA . ALA B 1 86 ? -19.968 43.739 12.293 1.00 35.94 111 ALA B CA 1
ATOM 1812 C C . ALA B 1 86 ? -20.725 44.869 11.621 1.00 34.86 111 ALA B C 1
ATOM 1813 O O . ALA B 1 86 ? -20.247 45.401 10.605 1.00 34.41 111 ALA B O 1
ATOM 1815 N N . THR B 1 87 ? -21.889 45.265 12.159 1.00 33.59 112 THR B N 1
ATOM 1816 C CA . THR B 1 87 ? -22.649 46.329 11.515 1.00 32.28 112 THR B CA 1
ATOM 1817 C C . THR B 1 87 ? -21.859 47.627 11.436 1.00 39.08 112 THR B C 1
ATOM 1818 O O . THR B 1 87 ? -22.111 48.419 10.521 1.00 35.79 112 THR B O 1
ATOM 1822 N N . GLN B 1 88 ? -20.871 47.841 12.321 1.00 33.59 113 GLN B N 1
ATOM 1823 C CA . GLN B 1 88 ? -20.118 49.096 12.271 1.00 33.75 113 GLN B CA 1
ATOM 1824 C C . GLN B 1 88 ? -19.149 49.155 11.097 1.00 38.38 113 GLN B C 1
ATOM 1825 O O . GLN B 1 88 ? -18.558 50.216 10.830 1.00 36.35 113 GLN B O 1
ATOM 1831 N N . LEU B 1 89 ? -18.975 48.055 10.381 1.00 32.27 114 LEU B N 1
ATOM 1832 C CA . LEU B 1 89 ? -18.124 48.061 9.207 1.00 28.32 114 LEU B CA 1
ATOM 1833 C C . LEU B 1 89 ? -18.904 48.047 7.902 1.00 29.13 114 LEU B C 1
ATOM 1834 O O . LEU B 1 89 ? -18.288 48.168 6.833 1.00 28.46 114 LEU B O 1
ATOM 1839 N N . LEU B 1 90 ? -20.216 47.858 7.947 1.00 27.41 115 LEU B N 1
ATOM 1840 C CA . LEU B 1 90 ? -21.008 48.054 6.742 1.00 26.26 115 LEU B CA 1
ATOM 1841 C C . LEU B 1 90 ? -20.731 49.471 6.232 1.00 28.94 115 LEU B C 1
ATOM 1842 O O . LEU B 1 90 ? -20.545 50.400 7.030 1.00 32.13 115 LEU B O 1
ATOM 1847 N N . PRO B 1 91 ? -20.723 49.676 4.917 1.00 31.47 116 PRO B N 1
ATOM 1848 C CA . PRO B 1 91 ? -21.173 48.770 3.849 1.00 28.49 116 PRO B CA 1
ATOM 1849 C C . PRO B 1 91 ? -20.098 47.829 3.324 1.00 27.31 116 PRO B C 1
ATOM 1850 O O . PRO B 1 91 ? -20.306 47.220 2.284 1.00 27.52 116 PRO B O 1
ATOM 1854 N N . ALA B 1 92 ? -18.987 47.670 4.028 1.00 25.39 117 ALA B N 1
ATOM 1855 C CA . ALA B 1 92 ? -18.015 46.691 3.584 1.00 23.04 117 ALA B CA 1
ATOM 1856 C C . ALA B 1 92 ? -18.619 45.286 3.592 1.00 26.39 117 ALA B C 1
ATOM 1857 O O . ALA B 1 92 ? -19.505 44.944 4.381 1.00 26.53 117 ALA B O 1
ATOM 1859 N N . GLU B 1 93 ? -18.090 44.466 2.696 1.00 24.03 118 GLU B N 1
ATOM 1860 C CA . GLU B 1 93 ? -18.371 43.043 2.681 1.00 26.45 118 GLU B CA 1
ATOM 1861 C C . GLU B 1 93 ? -17.291 42.235 3.372 1.00 21.72 118 GLU B C 1
ATOM 1862 O O . GLU B 1 93 ? -17.560 41.125 3.810 1.00 23.51 118 GLU B O 1
ATOM 1868 N N . PHE B 1 94 ? -16.057 42.747 3.358 1.00 22.50 119 PHE B N 1
ATOM 1869 C CA . PHE B 1 94 ? -14.879 42.103 3.897 1.00 23.45 119 PHE B CA 1
ATOM 1870 C C . PHE B 1 94 ? -14.141 43.094 4.774 1.00 23.81 119 PHE B C 1
ATOM 1871 O O . PHE B 1 94 ? -14.100 44.292 4.475 1.00 25.10 119 PHE B O 1
ATOM 1879 N N . VAL B 1 95 ? -13.537 42.578 5.838 1.00 21.80 120 VAL B N 1
ATOM 1880 C CA . VAL B 1 95 ? -12.786 43.386 6.791 1.00 22.36 120 VAL B CA 1
ATOM 1881 C C . VAL B 1 95 ? -11.361 42.854 6.807 1.00 23.24 120 VAL B C 1
ATOM 1882 O O . VAL B 1 95 ? -11.151 41.654 7.029 1.00 23.80 120 VAL B O 1
ATOM 1886 N N . VAL B 1 96 ? -10.396 43.751 6.620 1.00 22.47 121 VAL B N 1
ATOM 1887 C CA . VAL B 1 96 ? -8.970 43.410 6.631 1.00 22.27 121 VAL B CA 1
ATOM 1888 C C . VAL B 1 96 ? -8.397 43.821 7.975 1.00 23.38 121 VAL B C 1
ATOM 1889 O O . VAL B 1 96 ? -8.493 44.999 8.378 1.00 24.08 121 VAL B O 1
ATOM 1893 N N . ALA B 1 97 ? -7.782 42.851 8.674 1.00 21.50 122 ALA B N 1
ATOM 1894 C CA . ALA B 1 97 ? -7.172 43.078 9.982 1.00 21.55 122 ALA B CA 1
ATOM 1895 C C . ALA B 1 97 ? -5.733 42.562 9.912 1.00 22.92 122 ALA B C 1
ATOM 1896 O O . ALA B 1 97 ? -5.501 41.355 9.923 1.00 23.18 122 ALA B O 1
ATOM 1898 N N . ALA B 1 98 ? -4.762 43.465 9.851 1.00 22.33 123 ALA B N 1
ATOM 1899 C CA . ALA B 1 98 ? -3.369 43.091 9.697 1.00 20.05 123 ALA B CA 1
ATOM 1900 C C . ALA B 1 98 ? -2.608 43.502 10.943 1.00 24.50 123 ALA B C 1
ATOM 1901 O O . ALA B 1 98 ? -2.782 44.627 11.439 1.00 24.57 123 ALA B O 1
ATOM 1903 N N . GLU B 1 99 ? -1.781 42.593 11.453 1.00 24.90 124 GLU B N 1
ATOM 1904 C CA . GLU B 1 99 ? -1.017 42.820 12.669 1.00 25.48 124 GLU B CA 1
ATOM 1905 C C . GLU B 1 99 ? 0.463 42.597 12.385 1.00 26.40 124 GLU B C 1
ATOM 1906 O O . GLU B 1 99 ? 0.856 41.514 11.923 1.00 24.75 124 GLU B O 1
ATOM 1912 N N . ILE B 1 100 ? 1.294 43.603 12.703 1.00 24.16 125 ILE B N 1
ATOM 1913 C CA . ILE B 1 100 ? 2.736 43.415 12.631 1.00 22.28 125 ILE B CA 1
ATOM 1914 C C . ILE B 1 100 ? 3.162 42.540 13.806 1.00 24.34 125 ILE B C 1
ATOM 1915 O O . ILE B 1 100 ? 2.895 42.866 14.967 1.00 27.76 125 ILE B O 1
ATOM 1920 N N . LEU B 1 101 ? 3.830 41.441 13.500 1.00 25.77 126 LEU B N 1
ATOM 1921 C CA . LEU B 1 101 ? 4.311 40.555 14.547 1.00 25.45 126 LEU B CA 1
ATOM 1922 C C . LEU B 1 101 ? 5.729 40.904 14.962 1.00 25.15 126 LEU B C 1
ATOM 1923 O O . LEU B 1 101 ? 6.047 40.868 16.159 1.00 30.44 126 LEU B O 1
ATOM 1928 N N . GLU B 1 102 ? 6.585 41.249 14.008 1.00 25.83 127 GLU B N 1
ATOM 1929 C CA . GLU B 1 102 ? 7.943 41.640 14.341 1.00 29.37 127 GLU B CA 1
ATOM 1930 C C . GLU B 1 102 ? 8.590 42.330 13.162 1.00 32.43 127 GLU B C 1
ATOM 1931 O O . GLU B 1 102 ? 8.240 42.087 12.009 1.00 28.37 127 GLU B O 1
ATOM 1937 N N . GLN B 1 103 ? 9.574 43.165 13.466 1.00 26.83 128 GLN B N 1
ATOM 1938 C CA . GLN B 1 103 ? 10.557 43.601 12.488 1.00 28.05 128 GLN B CA 1
ATOM 1939 C C . GLN B 1 103 ? 11.904 43.409 13.162 1.00 31.77 128 GLN B C 1
ATOM 1940 O O . GLN B 1 103 ? 12.084 43.840 14.309 1.00 32.95 128 GLN B O 1
ATOM 1946 N N . LYS B 1 104 ? 12.828 42.736 12.480 1.00 30.02 129 LYS B N 1
ATOM 1947 C CA . LYS B 1 104 ? 14.088 42.343 13.103 1.00 32.38 129 LYS B CA 1
ATOM 1948 C C . LYS B 1 104 ? 15.216 42.380 12.090 1.00 35.10 129 LYS B C 1
ATOM 1949 O O . LYS B 1 104 ? 14.990 42.404 10.880 1.00 35.60 129 LYS B O 1
ATOM 1955 N N . THR B 1 105 ? 16.454 42.394 12.605 1.00 36.49 130 THR B N 1
ATOM 1956 C CA . THR B 1 105 ? 17.645 42.132 11.813 1.00 37.59 130 THR B CA 1
ATOM 1957 C C . THR B 1 105 ? 18.286 40.822 12.259 1.00 40.18 130 THR B C 1
ATOM 1958 O O . THR B 1 105 ? 18.152 40.399 13.412 1.00 48.95 130 THR B O 1
ATOM 1962 N N . THR B 1 106 ? 18.981 40.181 11.336 1.00 53.31 131 THR B N 1
ATOM 1963 C CA . THR B 1 106 ? 19.706 38.955 11.619 1.00 57.67 131 THR B CA 1
ATOM 1964 C C . THR B 1 106 ? 21.182 39.196 11.351 1.00 60.50 131 THR B C 1
ATOM 1965 O O . THR B 1 106 ? 21.539 39.850 10.371 1.00 52.53 131 THR B O 1
ATOM 1969 N N . GLU B 1 107 ? 22.027 38.693 12.238 1.00 60.15 132 GLU B N 1
ATOM 1970 C CA . GLU B 1 107 ? 23.468 38.665 12.048 1.00 65.09 132 GLU B CA 1
ATOM 1971 C C . GLU B 1 107 ? 23.914 37.206 12.132 1.00 69.76 132 GLU B C 1
ATOM 1972 O O . GLU B 1 107 ? 23.092 36.293 12.230 1.00 86.94 132 GLU B O 1
ATOM 1974 N N . ASP B 1 108 ? 25.223 36.984 12.102 1.00 90.50 133 ASP B N 1
ATOM 1975 C CA . ASP B 1 108 ? 25.761 35.635 12.273 1.00 98.90 133 ASP B CA 1
ATOM 1976 C C . ASP B 1 108 ? 25.101 34.655 11.305 1.00 106.20 133 ASP B C 1
ATOM 1977 O O . ASP B 1 108 ? 24.890 33.482 11.625 1.00 103.01 133 ASP B O 1
ATOM 1979 N N . VAL B 1 109 ? 24.738 35.153 10.122 1.00 86.03 134 VAL B N 1
ATOM 1980 C CA . VAL B 1 109 ? 24.269 34.344 9.005 1.00 77.82 134 VAL B CA 1
ATOM 1981 C C . VAL B 1 109 ? 25.089 34.776 7.797 1.00 68.69 134 VAL B C 1
ATOM 1982 O O . VAL B 1 109 ? 25.772 35.801 7.826 1.00 61.31 134 VAL B O 1
ATOM 1986 N N . LEU B 1 110 ? 25.057 33.961 6.738 1.00 80.86 135 LEU B N 1
ATOM 1987 C CA . LEU B 1 110 ? 25.810 34.310 5.534 1.00 68.26 135 LEU B CA 1
ATOM 1988 C C . LEU B 1 110 ? 25.440 35.703 5.046 1.00 54.21 135 LEU B C 1
ATOM 1989 O O . LEU B 1 110 ? 26.303 36.472 4.614 1.00 53.45 135 LEU B O 1
ATOM 1994 N N . ASN B 1 111 ? 24.161 36.050 5.125 1.00 54.11 136 ASN B N 1
ATOM 1995 C CA . ASN B 1 111 ? 23.631 37.245 4.474 1.00 53.15 136 ASN B CA 1
ATOM 1996 C C . ASN B 1 111 ? 22.753 38.029 5.443 1.00 52.68 136 ASN B C 1
ATOM 1997 O O . ASN B 1 111 ? 21.516 37.987 5.352 1.00 53.26 136 ASN B O 1
ATOM 2002 N N . PRO B 1 112 ? 23.362 38.781 6.360 1.00 51.94 137 PRO B N 1
ATOM 2003 C CA . PRO B 1 112 ? 22.580 39.538 7.345 1.00 51.57 137 PRO B CA 1
ATOM 2004 C C . PRO B 1 112 ? 21.464 40.327 6.677 1.00 51.19 137 PRO B C 1
ATOM 2005 O O . PRO B 1 112 ? 21.685 41.033 5.694 1.00 50.88 137 PRO B O 1
ATOM 2009 N N . SER B 1 113 ? 20.253 40.212 7.228 1.00 34.23 138 SER B N 1
ATOM 2010 C CA . SER B 1 113 ? 19.086 40.771 6.555 1.00 32.11 138 SER B CA 1
ATOM 2011 C C . SER B 1 113 ? 18.176 41.481 7.546 1.00 33.13 138 SER B C 1
ATOM 2012 O O . SER B 1 113 ? 18.267 41.302 8.760 1.00 35.28 138 SER B O 1
ATOM 2015 N N . ILE B 1 114 ? 17.285 42.304 6.998 1.00 31.13 139 ILE B N 1
ATOM 2016 C CA . ILE B 1 114 ? 16.196 42.885 7.774 1.00 29.67 139 ILE B CA 1
ATOM 2017 C C . ILE B 1 114 ? 14.906 42.243 7.279 1.00 26.58 139 ILE B C 1
ATOM 2018 O O . ILE B 1 114 ? 14.730 42.018 6.077 1.00 27.49 139 ILE B O 1
ATOM 2023 N N . SER B 1 115 ? 14.015 41.896 8.221 1.00 30.62 140 SER B N 1
ATOM 2024 C CA . SER B 1 115 ? 12.797 41.188 7.870 1.00 27.85 140 SER B CA 1
ATOM 2025 C C . SER B 1 115 ? 11.646 41.671 8.744 1.00 25.37 140 SER B C 1
ATOM 2026 O O . SER B 1 115 ? 11.853 42.221 9.830 1.00 26.22 140 SER B O 1
ATOM 2029 N N . ALA B 1 116 ? 10.436 41.474 8.231 1.00 25.62 141 ALA B N 1
ATOM 2030 C CA . ALA B 1 116 ? 9.222 41.768 8.996 1.00 25.14 141 ALA B CA 1
ATOM 2031 C C . ALA B 1 116 ? 8.185 40.716 8.666 1.00 26.13 141 ALA B C 1
ATOM 2032 O O . ALA B 1 116 ? 8.195 40.117 7.590 1.00 26.34 141 ALA B O 1
ATOM 2034 N N . SER B 1 117 ? 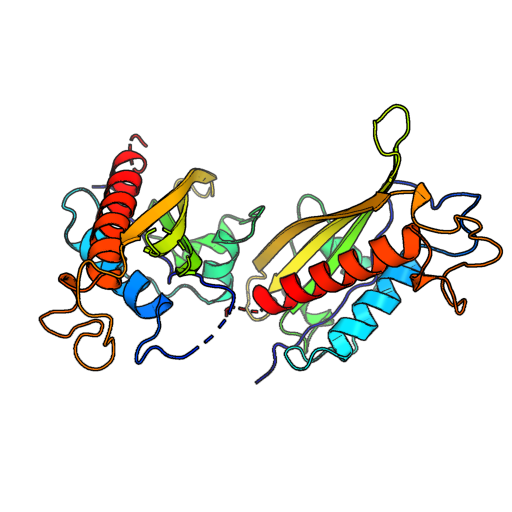7.316 40.458 9.638 1.00 25.61 142 SER B N 1
ATOM 2035 C CA . SER B 1 117 ? 6.236 39.505 9.471 1.00 26.68 142 SER B CA 1
ATOM 2036 C C . SER B 1 117 ? 4.941 40.125 9.973 1.00 24.79 142 SER B C 1
ATOM 2037 O O . SER B 1 117 ? 4.926 40.843 10.977 1.00 26.03 142 SER B O 1
ATOM 2040 N N . VAL B 1 118 ? 3.844 39.767 9.295 1.00 25.09 143 VAL B N 1
ATOM 2041 C CA . VAL B 1 118 ? 2.525 40.359 9.517 1.00 23.83 143 VAL B CA 1
ATOM 2042 C C . VAL B 1 118 ? 1.522 39.230 9.487 1.00 25.49 143 VAL B C 1
ATOM 2043 O O . VAL B 1 118 ? 1.531 38.447 8.535 1.00 27.21 143 VAL B O 1
ATOM 2047 N N . ARG B 1 119 ? 0.629 39.167 10.480 1.00 23.02 144 ARG B N 1
ATOM 2048 C CA . ARG B 1 119 ? -0.504 38.253 10.389 1.00 23.54 144 ARG B CA 1
ATOM 2049 C C . ARG B 1 119 ? -1.625 39.016 9.720 1.00 23.58 144 ARG B C 1
ATOM 2050 O O . ARG B 1 119 ? -2.072 40.049 10.228 1.00 23.73 144 ARG B O 1
ATOM 2058 N N . VAL B 1 120 ? -2.066 38.518 8.573 1.00 24.00 145 VAL B N 1
ATOM 2059 C CA . VAL B 1 120 ? -3.143 39.139 7.824 1.00 22.11 145 VAL B CA 1
ATOM 2060 C C . VAL B 1 120 ? -4.391 38.301 8.017 1.00 26.14 145 VAL B C 1
ATOM 2061 O O . VAL B 1 120 ? -4.350 37.089 7.809 1.00 23.99 145 VAL B O 1
ATOM 2065 N N . ARG B 1 121 ? -5.485 38.933 8.416 1.00 21.98 146 ARG B N 1
ATOM 2066 C CA . ARG B 1 121 ? -6.794 38.279 8.468 1.00 21.07 146 ARG B CA 1
ATOM 2067 C C . ARG B 1 121 ? -7.757 39.012 7.541 1.00 22.28 146 ARG B C 1
ATOM 2068 O O . ARG B 1 121 ? -7.711 40.249 7.437 1.00 23.17 146 ARG B O 1
ATOM 2076 N N . VAL B 1 122 ? -8.634 38.246 6.887 1.00 23.74 147 VAL B N 1
ATOM 2077 C CA . VAL B 1 122 ? -9.777 38.809 6.163 1.00 25.23 147 VAL B CA 1
ATOM 2078 C C . VAL B 1 122 ? -11.025 38.116 6.658 1.00 22.10 147 VAL B C 1
ATOM 2079 O O . VAL B 1 122 ? -11.091 36.876 6.691 1.00 22.47 147 VAL B O 1
ATOM 2083 N N . PHE B 1 123 ? -12.018 38.905 7.063 1.00 22.86 148 PHE B N 1
ATOM 2084 C CA . PHE B 1 123 ? -13.312 38.376 7.478 1.00 22.78 148 PHE B CA 1
ATOM 2085 C C . PHE B 1 123 ? -14.368 38.729 6.441 1.00 27.53 148 PHE B C 1
ATOM 2086 O O . PHE B 1 123 ? -14.368 39.839 5.894 1.00 26.73 148 PHE B O 1
ATOM 2094 N N . ASP B 1 124 ? -15.256 37.787 6.176 1.00 24.23 149 ASP B N 1
ATOM 2095 C CA . ASP B 1 124 ? -16.443 37.997 5.338 1.00 24.95 149 ASP B CA 1
ATOM 2096 C C . ASP B 1 124 ? -17.601 38.320 6.272 1.00 26.09 149 ASP B C 1
ATOM 2097 O O . ASP B 1 124 ? -18.016 37.468 7.069 1.00 27.90 149 ASP B O 1
ATOM 2102 N N . ILE B 1 125 ? -18.137 39.538 6.179 1.00 25.62 150 ILE B N 1
ATOM 2103 C CA . ILE B 1 125 ? -19.212 39.963 7.063 1.00 25.48 150 ILE B CA 1
ATOM 2104 C C . ILE B 1 125 ? -20.538 40.095 6.309 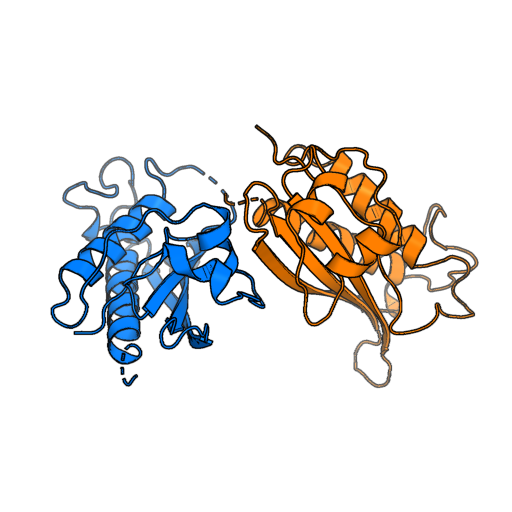1.00 30.18 150 ILE B C 1
ATOM 2105 O O . ILE B 1 125 ? -21.484 40.752 6.792 1.00 30.19 150 ILE B O 1
ATOM 2110 N N . ARG B 1 126 ? -20.657 39.426 5.163 1.00 25.86 151 ARG B N 1
ATOM 2111 C CA . ARG B 1 126 ? -21.868 39.576 4.369 1.00 28.02 151 ARG B CA 1
ATOM 2112 C C . ARG B 1 126 ? -23.066 38.876 4.975 1.00 40.67 151 ARG B C 1
ATOM 2113 O O . ARG B 1 126 ? -24.207 39.250 4.663 1.00 40.02 151 ARG B O 1
ATOM 2121 N N . HIS B 1 127 ? -22.871 37.874 5.820 1.00 31.76 152 HIS B N 1
ATOM 2122 C CA . HIS B 1 127 ? -24.062 37.177 6.291 1.00 71.22 152 HIS B CA 1
ATOM 2123 C C . HIS B 1 127 ? -24.181 37.135 7.809 1.00 68.73 152 HIS B C 1
ATOM 2124 O O . HIS B 1 127 ? -23.286 37.533 8.564 1.00 42.36 152 HIS B O 1
ATOM 2131 N N . ASN B 1 128 ? -25.373 36.716 8.235 1.00 64.88 153 ASN B N 1
ATOM 2132 C CA . ASN B 1 128 ? -25.693 36.563 9.644 1.00 64.05 153 ASN B CA 1
ATOM 2133 C C . ASN B 1 128 ? -24.465 36.124 10.430 1.00 69.15 153 ASN B C 1
ATOM 2134 O O . ASN B 1 128 ? -24.133 36.742 11.441 1.00 81.92 153 ASN B O 1
ATOM 2136 N N . LYS B 1 129 ? -23.763 35.087 9.963 1.00 53.30 154 LYS B N 1
ATOM 2137 C CA . LYS B 1 129 ? -22.556 34.601 10.626 1.00 49.27 154 LYS B CA 1
ATOM 2138 C C . LYS B 1 129 ? -21.303 35.091 9.902 1.00 45.01 154 LYS B C 1
ATOM 2139 O O . LYS B 1 129 ? -21.150 34.862 8.697 1.00 48.58 154 LYS B O 1
ATOM 2141 N N . VAL B 1 130 ? -20.398 35.760 10.658 1.00 36.45 155 VAL B N 1
ATOM 2142 C CA . VAL B 1 130 ? -19.121 36.259 10.158 1.00 37.95 155 VAL B CA 1
ATOM 2143 C C . VAL B 1 130 ? -18.148 35.102 10.025 1.00 43.09 155 VAL B C 1
ATOM 2144 O O . VAL B 1 130 ? -18.010 34.300 10.950 1.00 37.21 155 VAL B O 1
ATOM 2148 N N . SER B 1 131 ? -17.414 35.046 8.916 1.00 28.24 156 SER B N 1
ATOM 2149 C CA . SER B 1 131 ? -16.445 33.973 8.708 1.00 27.44 156 SER B CA 1
ATOM 2150 C C . SER B 1 131 ? -15.063 34.556 8.488 1.00 29.01 156 SER B C 1
ATOM 2151 O O . SER B 1 131 ? -14.915 35.631 7.887 1.00 29.12 156 SER B O 1
ATOM 2154 N N . MET B 1 132 ? -14.051 33.836 8.967 1.00 26.18 157 MET B N 1
ATOM 2155 C CA . MET B 1 132 ? -12.656 34.211 8.722 1.00 25.38 157 MET B CA 1
ATOM 2156 C C . MET B 1 132 ? -12.223 33.476 7.466 1.00 26.80 157 MET B C 1
ATOM 2157 O O . MET B 1 132 ? -12.014 32.259 7.488 1.00 28.17 157 MET B O 1
ATOM 2162 N N . ILE B 1 133 ? -12.173 34.195 6.339 1.00 25.10 158 ILE B N 1
ATOM 2163 C CA . ILE B 1 133 ? -11.860 33.521 5.083 1.00 25.95 158 ILE B CA 1
ATOM 2164 C C . ILE B 1 133 ? -10.369 33.476 4.793 1.00 27.14 158 ILE B C 1
ATOM 2165 O O . ILE B 1 133 ? -9.956 32.740 3.884 1.00 27.91 158 ILE B O 1
ATOM 2170 N N . TYR B 1 134 ? -9.547 34.190 5.555 1.00 24.74 159 TYR B N 1
ATOM 2171 C CA . TYR B 1 134 ? -8.115 34.216 5.297 1.00 23.91 159 TYR B CA 1
ATOM 2172 C C . TYR B 1 134 ? -7.393 34.585 6.579 1.00 23.62 159 TYR B C 1
ATOM 2173 O O . TYR B 1 134 ? -7.758 35.561 7.237 1.00 24.32 159 TYR B O 1
ATOM 2182 N N . GLN B 1 135 ? -6.377 33.802 6.914 1.00 23.45 160 GLN B N 1
ATOM 2183 C CA . GLN B 1 135 ? -5.462 34.081 8.016 1.00 23.11 160 GLN B CA 1
ATOM 2184 C C . GLN B 1 135 ? -4.125 33.480 7.637 1.00 26.79 160 GLN B C 1
ATOM 2185 O O . GLN B 1 135 ? -4.042 32.290 7.324 1.00 24.87 160 GLN B O 1
ATOM 2191 N N . GLU B 1 136 ? -3.093 34.305 7.598 1.00 23.72 161 GLU B N 1
ATOM 2192 C CA . GLU B 1 136 ? -1.791 33.818 7.200 1.00 24.91 161 GLU B CA 1
ATOM 2193 C C . GLU B 1 136 ? -0.758 34.805 7.705 1.00 23.72 161 GLU B C 1
ATOM 2194 O O . GLU B 1 136 ? -0.991 36.012 7.691 1.00 24.56 161 GLU B O 1
ATOM 2200 N N . ILE B 1 137 ? 0.405 34.281 8.070 1.00 25.07 162 ILE B N 1
ATOM 2201 C CA . ILE B 1 137 ? 1.558 35.123 8.395 1.00 24.37 162 ILE B CA 1
ATOM 2202 C C . ILE B 1 137 ? 2.427 35.285 7.153 1.00 26.15 162 ILE B C 1
ATOM 2203 O O . ILE B 1 137 ? 2.891 34.302 6.558 1.00 27.74 162 ILE B O 1
ATOM 2208 N N . LEU B 1 138 ? 2.598 36.527 6.743 1.00 25.01 163 LEU B N 1
ATOM 2209 C CA . LEU B 1 138 ? 3.375 36.876 5.569 1.00 25.81 163 LEU B CA 1
ATOM 2210 C C . LEU B 1 138 ? 4.645 37.573 6.016 1.00 25.80 163 LEU B C 1
ATOM 2211 O O . LEU B 1 138 ? 4.653 38.280 7.032 1.00 26.73 163 LEU B O 1
ATOM 2216 N N . ASP B 1 139 ? 5.717 37.373 5.261 1.00 26.78 164 ASP B N 1
ATOM 2217 C CA . ASP B 1 139 ? 6.975 37.968 5.655 1.00 27.65 164 ASP B CA 1
ATOM 2218 C C . ASP B 1 139 ? 7.792 38.320 4.429 1.00 30.22 164 ASP B C 1
ATOM 2219 O O . ASP B 1 139 ? 7.517 37.878 3.309 1.00 30.79 164 ASP B O 1
ATOM 2224 N N . ALA B 1 140 ? 8.780 39.172 4.659 1.00 30.27 165 ALA B N 1
ATOM 2225 C CA . ALA B 1 140 ? 9.736 39.516 3.627 1.00 25.74 165 ALA B CA 1
ATOM 2226 C C . ALA B 1 140 ? 11.075 39.752 4.295 1.00 29.02 165 ALA B C 1
ATOM 2227 O O . ALA B 1 140 ? 11.143 40.046 5.482 1.00 28.15 165 ALA B O 1
ATOM 2229 N N . SER B 1 141 ? 12.135 39.628 3.503 1.00 26.91 166 SER B N 1
ATOM 2230 C CA . SER B 1 141 ? 13.506 39.734 3.991 1.00 29.66 166 SER B CA 1
ATOM 2231 C C . SER B 1 141 ? 14.382 40.374 2.928 1.00 27.06 166 SER B C 1
ATOM 2232 O O . SER B 1 141 ? 14.243 40.087 1.732 1.00 29.22 166 SER B O 1
ATOM 2235 N N . GLN B 1 142 ? 15.309 41.213 3.371 1.00 30.95 167 GLN B N 1
ATOM 2236 C CA . GLN B 1 142 ? 16.197 41.910 2.462 1.00 31.84 167 GLN B CA 1
ATOM 2237 C C . GLN B 1 142 ? 17.592 41.984 3.053 1.00 30.17 167 GLN B C 1
ATOM 2238 O O . GLN B 1 142 ? 17.757 42.300 4.232 1.00 29.53 167 GLN B O 1
ATOM 2244 N N . SER B 1 143 ? 18.590 41.751 2.204 1.00 31.27 168 SER B N 1
ATOM 2245 C CA . SER B 1 143 ? 19.973 41.853 2.636 1.00 32.30 168 SER B CA 1
ATOM 2246 C C . SER B 1 143 ? 20.291 43.266 3.128 1.00 33.64 168 SER B C 1
ATOM 2247 O O . SER B 1 143 ? 20.021 44.253 2.445 1.00 32.70 168 SER B O 1
ATOM 2250 N N . LEU B 1 144 ? 20.946 43.358 4.284 1.00 30.77 169 LEU B N 1
ATOM 2251 C CA . LEU B 1 144 ? 21.337 44.670 4.798 1.00 35.44 169 LEU B CA 1
ATOM 2252 C C . LEU B 1 144 ? 22.399 45.345 3.930 1.00 40.72 169 LEU B C 1
ATOM 2253 O O . LEU B 1 144 ? 22.503 46.583 3.907 1.00 31.73 169 LEU B O 1
ATOM 2258 N N . ALA B 1 145 ? 23.194 44.567 3.209 1.00 34.43 170 ALA B N 1
ATOM 2259 C CA . ALA B 1 145 ? 24.243 45.147 2.397 1.00 33.08 170 ALA B CA 1
ATOM 2260 C C . ALA B 1 145 ? 23.721 45.745 1.099 1.00 33.72 170 ALA B C 1
ATOM 2261 O O . ALA B 1 145 ? 24.509 46.313 0.345 1.00 38.98 170 ALA B O 1
ATOM 2263 N N . SER B 1 146 ? 22.414 45.616 0.821 1.00 36.87 171 SER B N 1
ATOM 2264 C CA . SER B 1 146 ? 21.865 45.983 -0.479 1.00 45.31 171 SER B CA 1
ATOM 2265 C C . SER B 1 146 ? 21.528 47.465 -0.602 1.00 38.56 171 SER B C 1
ATOM 2266 O O . SER B 1 146 ? 21.163 47.912 -1.694 1.00 41.58 171 SER B O 1
ATOM 2269 N N . GLY B 1 147 ? 21.658 48.239 0.462 1.00 37.15 172 GLY B N 1
ATOM 2270 C CA . GLY B 1 147 ? 21.539 49.680 0.341 1.00 34.62 172 GLY B CA 1
ATOM 2271 C C . GLY B 1 147 ? 21.922 50.332 1.651 1.00 38.47 172 GLY B C 1
ATOM 2272 O O . GLY B 1 147 ? 22.441 49.681 2.556 1.00 34.46 172 GLY B O 1
ATOM 2273 N N . SER B 1 148 ? 21.665 51.635 1.739 1.00 35.14 173 SER B N 1
ATOM 2274 C CA . SER B 1 148 ? 21.928 52.364 2.971 1.00 34.03 173 SER B CA 1
ATOM 2275 C C . SER B 1 148 ? 20.953 51.957 4.055 1.00 32.91 173 SER B C 1
ATOM 2276 O O . SER B 1 148 ? 19.749 51.880 3.818 1.00 31.06 173 SER B O 1
ATOM 2279 N N . ASN B 1 149 ? 21.467 51.827 5.275 1.00 29.89 174 ASN B N 1
ATOM 2280 C CA . ASN B 1 149 ? 20.623 51.651 6.441 1.00 27.72 174 ASN B CA 1
ATOM 2281 C C . ASN B 1 149 ? 20.681 52.865 7.357 1.00 30.34 174 ASN B C 1
ATOM 2282 O O . ASN B 1 149 ? 20.471 52.748 8.568 1.00 31.29 174 ASN B O 1
ATOM 2287 N N . ASP B 1 150 ? 20.956 54.035 6.787 1.00 31.93 175 ASP B N 1
ATOM 2288 C CA . ASP B 1 150 ? 20.812 55.300 7.512 1.00 35.31 175 ASP B CA 1
ATOM 2289 C C . ASP B 1 150 ? 19.353 55.725 7.418 1.00 30.65 175 ASP B C 1
ATOM 2290 O O . ASP B 1 150 ? 18.948 56.440 6.493 1.00 31.54 175 ASP B O 1
ATOM 2295 N N . TYR B 1 151 ? 18.556 55.254 8.379 1.00 31.08 176 TYR B N 1
ATOM 2296 C CA . TYR B 1 151 ? 17.113 55.508 8.380 1.00 30.22 176 TYR B CA 1
ATOM 2297 C C . TYR B 1 151 ? 16.771 56.847 8.998 1.00 32.61 176 TYR B C 1
ATOM 2298 O O . TYR B 1 151 ? 15.620 57.270 8.915 1.00 34.32 176 TYR B O 1
ATOM 2307 N N . HIS B 1 152 ? 17.751 57.551 9.563 1.00 35.15 177 HIS B N 1
ATOM 2308 C CA . HIS B 1 152 ? 17.509 58.944 9.925 1.00 30.71 177 HIS B CA 1
ATOM 2309 C C . HIS B 1 152 ? 17.632 59.861 8.716 1.00 35.14 177 HIS B C 1
ATOM 2310 O O . HIS B 1 152 ? 16.914 60.862 8.627 1.00 41.44 177 HIS B O 1
ATOM 2317 N N . ARG B 1 153 ? 18.514 59.529 7.776 1.00 34.55 178 ARG B N 1
ATOM 2318 C CA . ARG B 1 153 ? 18.634 60.259 6.521 1.00 35.61 178 ARG B CA 1
ATOM 2319 C C . ARG B 1 153 ? 17.614 59.800 5.489 1.00 35.24 178 ARG B C 1
ATOM 2320 O O . ARG B 1 153 ? 17.120 60.616 4.693 1.00 38.47 178 ARG B O 1
ATOM 2322 N N . TYR B 1 154 ? 17.298 58.510 5.467 1.00 35.35 179 TYR B N 1
ATOM 2323 C CA . TYR B 1 154 ? 16.506 57.913 4.402 1.00 34.58 179 TYR B CA 1
ATOM 2324 C C . TYR B 1 154 ? 15.373 57.108 5.025 1.00 34.71 179 TYR B C 1
ATOM 2325 O O . TYR B 1 154 ? 15.219 55.914 4.775 1.00 38.44 179 TYR B O 1
ATOM 2334 N N . GLY B 1 155 ? 14.561 57.777 5.841 1.00 42.28 180 GLY B N 1
ATOM 2335 C CA . GLY B 1 155 ? 13.425 57.138 6.470 1.00 40.00 180 GLY B CA 1
ATOM 2336 C C . GLY B 1 155 ? 12.182 57.161 5.596 1.00 31.95 180 GLY B C 1
ATOM 2337 O O . GLY B 1 155 ? 12.155 57.750 4.514 1.00 34.48 180 GLY B O 1
ATOM 2338 N N . TRP B 1 156 ? 11.134 56.497 6.092 1.00 34.35 181 TRP B N 1
ATOM 2339 C CA . TRP B 1 156 ? 9.848 56.511 5.414 1.00 34.10 181 TRP B CA 1
ATOM 2340 C C . TRP B 1 156 ? 9.436 57.947 5.139 1.00 39.43 181 TRP B C 1
ATOM 2341 O O . TRP B 1 156 ? 9.611 58.823 5.986 1.00 49.58 181 TRP B O 1
ATOM 2352 N N . ARG B 1 157 ? 8.888 58.168 3.945 1.00 37.55 182 ARG B N 1
ATOM 2353 C CA . ARG B 1 157 ? 8.501 59.486 3.434 1.00 40.78 182 ARG B CA 1
ATOM 2354 C C . ARG B 1 157 ? 9.656 60.174 2.702 1.00 52.82 182 ARG B C 1
ATOM 2355 O O . ARG B 1 157 ? 9.427 61.090 1.906 1.00 63.96 182 ARG B O 1
ATOM 2363 N N . SER B 1 158 ? 10.893 59.763 2.962 1.00 43.36 183 SER B N 1
ATOM 2364 C CA . SER B 1 158 ? 12.022 60.346 2.248 1.00 46.56 183 SER B CA 1
ATOM 2365 C C . SER B 1 158 ? 12.089 59.802 0.821 1.00 53.70 183 SER B C 1
ATOM 2366 O O . SER B 1 158 ? 11.535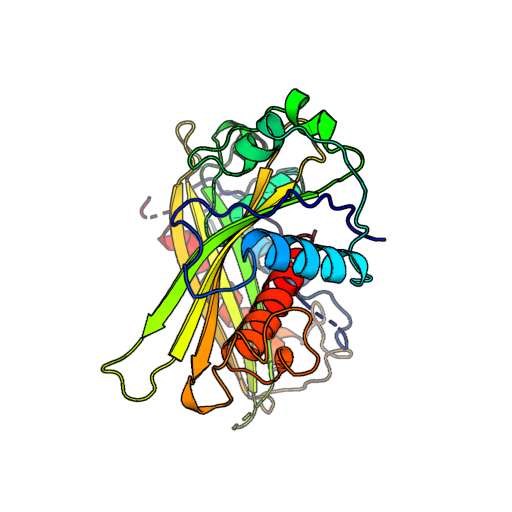 58.745 0.497 1.00 52.90 183 SER B O 1
ATOM 2369 N N . LYS B 1 159 ? 12.813 60.531 -0.032 1.00 51.73 184 LYS B N 1
ATOM 2370 C CA . LYS B 1 159 ? 12.815 60.201 -1.453 1.00 62.39 184 LYS B CA 1
ATOM 2371 C C . LYS B 1 159 ? 13.466 58.848 -1.716 1.00 49.16 184 LYS B C 1
ATOM 2372 O O . LYS B 1 159 ? 13.045 58.123 -2.626 1.00 57.74 184 LYS B O 1
ATOM 2374 N N . ASN B 1 160 ? 14.484 58.491 -0.940 1.00 44.00 185 ASN B N 1
ATOM 2375 C CA . ASN B 1 160 ? 15.297 57.314 -1.206 1.00 53.67 185 ASN B CA 1
ATOM 2376 C C . ASN B 1 160 ? 14.953 56.132 -0.311 1.00 40.61 185 ASN B C 1
ATOM 2377 O O . ASN B 1 160 ? 15.679 55.130 -0.336 1.00 38.01 185 ASN B O 1
ATOM 2379 N N . PHE B 1 161 ? 13.869 56.215 0.470 1.00 35.69 186 PHE B N 1
ATOM 2380 C CA . PHE B 1 161 ? 13.553 55.123 1.388 1.00 36.07 186 PHE B CA 1
ATOM 2381 C C . PHE B 1 161 ? 13.355 53.819 0.637 1.00 31.53 186 PHE B C 1
ATOM 2382 O O . PHE B 1 161 ? 13.767 52.754 1.116 1.00 31.54 186 PHE B O 1
ATOM 2390 N N . ASP B 1 162 ? 12.720 53.870 -0.547 1.00 37.01 187 ASP B N 1
ATOM 2391 C CA . ASP B 1 162 ? 12.396 52.620 -1.217 1.00 36.41 187 ASP B CA 1
ATOM 2392 C C . ASP B 1 162 ? 13.619 51.920 -1.799 1.00 38.50 187 ASP B C 1
ATOM 2393 O O . ASP B 1 162 ? 13.480 50.780 -2.255 1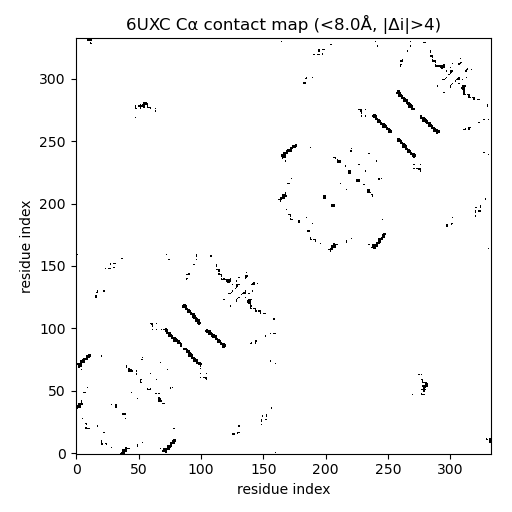.00 41.74 187 ASP B O 1
ATOM 2398 N N . SER B 1 163 ? 14.808 52.547 -1.762 1.00 33.61 188 SER B N 1
ATOM 2399 C CA . SER B 1 163 ? 16.055 51.897 -2.126 1.00 39.28 188 SER B CA 1
ATOM 2400 C C . SER B 1 163 ? 16.883 51.464 -0.914 1.00 32.04 188 SER B C 1
ATOM 2401 O O . SER B 1 163 ? 17.990 50.940 -1.090 1.00 35.83 188 SER B O 1
ATOM 2404 N N . THR B 1 164 ? 16.401 51.686 0.301 1.00 33.11 189 THR B N 1
ATOM 2405 C CA . THR B 1 164 ? 17.063 51.109 1.464 1.00 33.73 189 THR B CA 1
ATOM 2406 C C . THR B 1 164 ? 16.638 49.655 1.620 1.00 32.54 189 THR B C 1
ATOM 2407 O O . THR B 1 164 ? 15.609 49.229 1.080 1.00 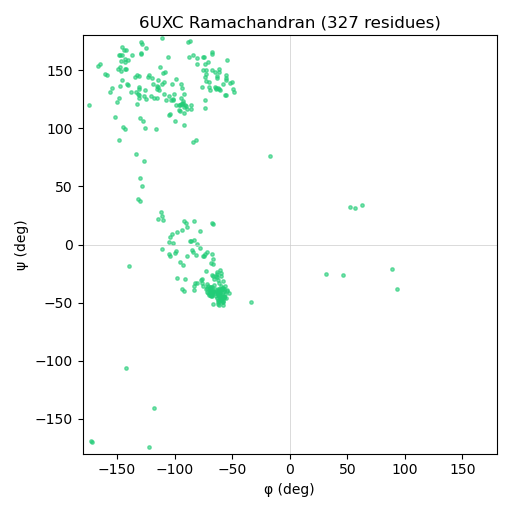30.35 189 THR B O 1
ATOM 2411 N N . PRO B 1 165 ? 17.405 48.862 2.362 1.00 30.65 190 PRO B N 1
ATOM 2412 C CA . PRO B 1 165 ? 16.972 47.475 2.585 1.00 27.23 190 PRO B CA 1
ATOM 2413 C C . PRO B 1 165 ? 15.604 47.394 3.217 1.00 26.26 190 PRO B C 1
ATOM 2414 O O . PRO B 1 165 ? 14.768 46.598 2.772 1.00 27.55 190 PRO B O 1
ATOM 2418 N N . MET B 1 166 ? 15.335 48.214 4.239 1.00 26.90 191 MET B N 1
ATOM 2419 C CA . MET B 1 166 ? 14.019 48.181 4.870 1.00 25.04 191 MET B CA 1
ATOM 2420 C C . MET B 1 166 ? 12.921 48.619 3.902 1.00 24.98 191 MET B C 1
ATOM 2421 O O . MET B 1 166 ? 11.842 48.018 3.864 1.00 26.60 191 MET B O 1
ATOM 2426 N N . GLY B 1 167 ? 13.187 49.638 3.082 1.00 27.10 192 GLY B N 1
ATOM 2427 C CA . GLY B 1 167 ? 12.173 50.070 2.136 1.00 29.04 192 GLY B CA 1
ATOM 2428 C C . GLY B 1 167 ? 11.891 49.043 1.058 1.00 28.32 192 GLY B C 1
ATOM 2429 O O . GLY B 1 167 ? 10.740 48.811 0.681 1.00 27.95 192 GLY B O 1
ATOM 2430 N N . LEU B 1 168 ? 12.934 48.401 0.544 1.00 30.11 193 LEU B N 1
ATOM 2431 C CA . LEU B 1 168 ? 12.708 47.357 -0.444 1.00 29.06 193 LEU B CA 1
ATOM 2432 C C . LEU B 1 168 ? 11.910 46.212 0.152 1.00 29.81 193 LEU B C 1
ATOM 2433 O O . LEU B 1 168 ? 11.005 45.661 -0.489 1.00 28.07 193 LEU B O 1
ATOM 2438 N N . MET B 1 169 ? 12.256 45.827 1.376 1.00 25.90 194 MET B N 1
ATOM 2439 C CA . MET B 1 169 ? 11.545 44.767 2.081 1.00 27.03 194 MET B CA 1
ATOM 2440 C C . MET B 1 169 ? 10.081 45.136 2.313 1.00 27.55 194 MET B C 1
ATOM 2441 O O . MET B 1 169 ? 9.172 44.334 2.046 1.00 25.78 194 MET B O 1
ATOM 2446 N N . HIS B 1 170 ? 9.835 46.348 2.830 1.00 25.87 195 HIS B N 1
ATOM 2447 C CA . HIS B 1 170 ? 8.467 46.778 3.077 1.00 26.18 195 HIS B CA 1
ATOM 2448 C C . HIS B 1 170 ? 7.641 46.765 1.796 1.00 28.34 195 HIS B C 1
ATOM 2449 O O . HIS B 1 170 ? 6.477 46.335 1.796 1.00 26.98 195 HIS B O 1
ATOM 2456 N N . GLN B 1 171 ? 8.213 47.276 0.713 1.00 26.31 196 GLN B N 1
ATOM 2457 C CA . GLN B 1 171 ? 7.479 47.363 -0.542 1.00 27.46 196 GLN B CA 1
ATOM 2458 C C . GLN B 1 171 ? 7.031 45.982 -0.997 1.00 29.00 196 GLN B C 1
ATOM 2459 O O . GLN B 1 171 ? 5.867 45.781 -1.364 1.00 27.62 196 GLN B O 1
ATOM 2465 N N . ARG B 1 172 ? 7.931 45.001 -0.936 1.00 27.82 197 ARG B N 1
ATOM 2466 C CA . ARG B 1 172 ? 7.559 43.638 -1.317 1.00 24.99 197 ARG B CA 1
ATOM 2467 C C . ARG B 1 172 ? 6.507 43.065 -0.377 1.00 25.22 197 ARG B C 1
ATOM 2468 O O . ARG B 1 172 ? 5.577 42.373 -0.819 1.00 26.98 197 ARG B O 1
ATOM 2476 N N . LEU B 1 173 ? 6.612 43.369 0.912 1.00 25.19 198 LEU B N 1
ATOM 2477 C CA . LEU B 1 173 ? 5.643 42.862 1.882 1.00 22.81 198 LEU B CA 1
ATOM 2478 C C . LEU B 1 173 ? 4.262 43.482 1.662 1.00 24.85 198 LEU B C 1
ATOM 2479 O O . LEU B 1 173 ? 3.259 42.764 1.638 1.00 23.85 198 LEU B O 1
ATOM 2484 N N . PHE B 1 174 ? 4.190 44.786 1.428 1.00 24.05 199 PHE B N 1
ATOM 2485 C CA . PHE B 1 174 ? 2.892 45.422 1.176 1.00 24.96 199 PHE B CA 1
ATOM 2486 C C . PHE B 1 174 ? 2.257 44.859 -0.091 1.00 25.97 199 PHE B C 1
ATOM 2487 O O . PHE B 1 174 ? 1.038 44.635 -0.152 1.00 24.51 199 PHE B O 1
ATOM 2495 N N . ARG B 1 175 ? 3.055 44.700 -1.145 1.00 25.18 200 ARG B N 1
ATOM 2496 C CA . ARG B 1 175 ? 2.539 44.132 -2.380 1.00 23.82 200 ARG B CA 1
ATOM 2497 C C . ARG B 1 175 ? 1.963 42.754 -2.137 1.00 25.08 200 ARG B C 1
ATOM 2498 O O . ARG B 1 175 ? 0.903 42.406 -2.680 1.00 25.70 200 ARG B O 1
ATOM 2506 N N . GLU B 1 176 ? 2.637 41.949 -1.320 1.00 24.82 201 GLU B N 1
ATOM 2507 C CA . GLU B 1 176 ? 2.160 40.586 -1.115 1.00 27.00 201 GLU B CA 1
ATOM 2508 C C . GLU B 1 176 ? 0.889 40.582 -0.278 1.00 25.07 201 GLU B C 1
ATOM 2509 O O . GLU B 1 176 ? -0.029 39.801 -0.550 1.00 23.90 201 GLU B O 1
ATOM 2515 N N . ILE B 1 177 ? 0.809 41.476 0.717 1.00 23.54 202 ILE B N 1
ATOM 2516 C CA . ILE B 1 177 ? -0.382 41.575 1.558 1.00 24.08 202 ILE B CA 1
ATOM 2517 C C . ILE B 1 177 ? -1.598 41.874 0.692 1.00 26.16 202 ILE B C 1
ATOM 2518 O O . ILE B 1 177 ? -2.636 41.193 0.768 1.00 23.59 202 ILE B O 1
ATOM 2523 N N . VAL B 1 178 ? -1.481 42.884 -0.171 1.00 24.49 203 VAL B N 1
ATOM 2524 C CA . VAL B 1 178 ? -2.623 43.286 -0.979 1.00 22.48 203 VAL B CA 1
ATOM 2525 C C . VAL B 1 178 ? -2.932 42.235 -2.034 1.00 24.25 203 VAL B C 1
ATOM 2526 O O . VAL B 1 178 ? -4.102 41.959 -2.326 1.00 23.87 203 VAL B O 1
ATOM 2530 N N . ALA B 1 179 ? -1.895 41.594 -2.590 1.00 22.83 204 ALA B N 1
ATOM 2531 C CA . ALA B 1 179 ? -2.128 40.530 -3.555 1.00 23.92 204 ALA B CA 1
ATOM 2532 C C . ALA B 1 179 ? -2.909 39.389 -2.922 1.00 24.37 204 ALA B C 1
ATOM 2533 O O . ALA B 1 179 ? -3.797 38.805 -3.570 1.00 24.71 204 ALA B O 1
ATOM 2535 N N . ARG B 1 180 ? -2.584 39.057 -1.657 1.00 23.07 205 ARG B N 1
ATOM 2536 C CA . ARG B 1 180 ? -3.299 37.986 -0.959 1.00 22.69 205 ARG B CA 1
ATOM 2537 C C . ARG B 1 180 ? -4.731 38.405 -0.647 1.00 24.22 205 ARG B C 1
ATOM 2538 O O . ARG B 1 180 ? -5.669 37.606 -0.853 1.00 25.00 205 ARG B O 1
ATOM 2546 N N . VAL B 1 181 ? -4.939 39.639 -0.172 1.00 23.40 206 VAL B N 1
ATOM 2547 C CA . VAL B 1 181 ? -6.307 40.107 0.078 1.00 24.49 206 VAL B CA 1
ATOM 2548 C C . VAL B 1 181 ? -7.120 40.033 -1.206 1.00 25.65 206 VAL B C 1
ATOM 2549 O O . VAL B 1 181 ? -8.249 39.535 -1.215 1.00 24.68 206 VAL B O 1
ATOM 2553 N N . GLU B 1 182 ? -6.569 40.556 -2.306 1.00 22.62 207 GLU B N 1
ATOM 2554 C CA . GLU B 1 182 ? -7.279 40.482 -3.577 1.00 24.84 207 GLU B CA 1
ATOM 2555 C C . GLU B 1 182 ? -7.606 39.047 -3.932 1.00 26.60 207 GLU B C 1
ATOM 2556 O O . GLU B 1 182 ? -8.723 38.743 -4.366 1.00 26.14 207 GLU B O 1
ATOM 2562 N N . GLY B 1 183 ? -6.619 38.151 -3.785 1.00 26.32 208 GLY B N 1
ATOM 2563 C CA . GLY B 1 183 ? -6.805 36.777 -4.230 1.00 27.78 208 GLY B CA 1
ATOM 2564 C C . GLY B 1 183 ? -7.883 36.062 -3.450 1.00 24.22 208 GLY B C 1
ATOM 2565 O O . GLY B 1 183 ? -8.695 35.340 -4.026 1.00 26.51 208 GLY B O 1
ATOM 2566 N N . TYR B 1 184 ? -7.919 36.266 -2.124 1.00 25.67 209 TYR B N 1
ATOM 2567 C CA . TYR B 1 184 ? -8.881 35.535 -1.320 1.00 24.31 209 TYR B CA 1
ATOM 2568 C C . TYR B 1 184 ? -10.254 36.196 -1.361 1.00 23.59 209 TYR B C 1
ATOM 2569 O O . TYR B 1 184 ? -11.269 35.479 -1.386 1.00 29.16 209 TYR B O 1
ATOM 2578 N N . VAL B 1 185 ? -10.320 37.516 -1.466 1.00 24.90 210 VAL B N 1
ATOM 2579 C CA . VAL B 1 185 ? -11.626 38.176 -1.561 1.00 25.02 210 VAL B CA 1
ATOM 2580 C C . VAL B 1 185 ? -12.278 37.821 -2.890 1.00 27.01 210 VAL B C 1
ATOM 2581 O O . VAL B 1 185 ? -13.489 37.584 -2.969 1.00 32.65 210 VAL B O 1
ATOM 2592 N N . ALA B 1 187 ? -11.648 35.312 -5.074 1.00 27.72 212 ALA B N 1
ATOM 2593 C CA . ALA B 1 187 ? -11.848 33.920 -5.444 1.00 27.35 212 ALA B CA 1
ATOM 2594 C C . ALA B 1 187 ? -13.340 33.598 -5.317 1.00 56.30 212 ALA B C 1
ATOM 2595 O O . ALA B 1 187 ? -13.855 32.706 -5.986 1.00 76.15 212 ALA B O 1
ATOM 2597 N N . ASN B 1 188 ? -14.011 34.345 -4.443 1.00 74.73 213 ASN B N 1
ATOM 2598 C CA . ASN B 1 188 ? -15.460 34.290 -4.285 1.00 84.50 213 ASN B CA 1
ATOM 2599 C C . ASN B 1 188 ? -16.185 34.667 -5.583 1.00 75.68 213 ASN B C 1
ATOM 2600 O O . ASN B 1 188 ? -16.225 35.839 -5.972 1.00 61.71 213 ASN B O 1
#

Foldseek 3Di:
DAEEEEDQEAEPDDDAPDDPSVVLRVLLLVVQVVDPLYHYDDFDQDPVLLVQVVDPDHDAFLVSPCRVPPGQKYWYKYWHDWDWDCTKIKTKIWIWMWGNPPRDTGIQDTDIDMFIFNQVQADPPCVCQNPPRPCVCSGRVNVRSVVRSVVNNVVVSVRSVD/DAAEEEEDQEAEDLDADDPLAPDHPSVVLRVLLLVVQVVDPRYHYDDFDQDPVLLVLVVDPDHDRALVSCVRVPPGQKYKYKYWNDWDWDDPDPFIKIKTKMWIWMWGSNDNGIGTQDTDIFMFIFGQVQDDPNCVQQPPVRPCVCSGRVNVRVVVRSVVNSVVVSVRSVD

Radius of gyration: 22.67 Å; Cα contacts (8 Å, |Δi|>4): 666; chains: 2; bounding box: 52×57×52 Å

Organism: Chlamydia trachomatis serovar L2 (strain ATCC VR-902B / DSM 19102 / 434/Bu) (NCBI:txid471472)

Solvent-accessible surface area: 15795 Å² total

Nearest PDB structures (foldseek):
  6uxc-assembly1_A  TM=1.006E+00  e=3.871E-36  Chlamydia trachomatis L2/434/Bu
  6uxc-assembly2_B  TM=9.878E-01  e=6.069E-32  Chlamydia trachomatis L2/434/Bu
  4hrv-assembly1_B  TM=5.589E-01  e=3.162E-06  Neisseria meningitidis
  4uv2-assembly2_M  TM=5.892E-01  e=1.061E-04  Escherichia coli str. K-12 substr. MC4100
  5bka-assembly1_A  TM=3.784E-01  e=4.743E-01  Streptomyces coelicolor A3(2)

Secondary structure (DSSP, 8-state):
-EEEEEPPPEE-----SS-HHHHHHHHHHHHHHH-SSEEEPP----HHHHHGGGSSS----GGGGGGGTT-SEEEEEEEEEEEE---EEEEEEEEEEEE-GGG--EEEEEEEEEEEEEGGGS---TTTS-TTSGGGGGSHHHHHHHHHHHHHHHHHHHH---/-PEEEEEPPPEE-SSPPPTT-SS-HHHHHHHHHHHHHHH-TTEEE------HHHHHHTT-SS----HHHHGGGTT-SEEEEEEEEEEEE--SSSS-EEEEEEEEEEEE-SSSS-EEEEEEEEEEEEEGGGS---TTTS-TTSTTGGGSHHHHHHHHHHHHHHHHHHHH---

B-factor: mean 37.29, std 14.79, range [19.25, 124.49]

Sequence (333 aa):
KGVVVAMLPVFYRTELLPWNLQAEFSEEISRRLHSSDKLLLIKHHASAGVAAQFFSPTPNISPELATQLLPAEFVVAAEILEQKTTNPSISASVRVRVFDIRHNKVSMIYQEILDASQSLASGSNDYHRYGWRSKNFDSTPMGLMHQRLFREIVARVEGYVANAKGVVVAMLPVFYRTEKSAELLPWNLQAEFSEEISRRLHSSDKLLLIKHHASAGVAAQFFSPTPNISPELATQLLPAEFVVAAEILEQKTTEDVLNPSISASVRVRVFDIRHNKVSMIYQEILDASQSLASGSNDYHRYGWRSKNFDSTPMGLMHQRLFREIVARVEGYVAN